Protein AF-A0A7C0V266-F1 (afdb_monomer_lite)

Radius of gyration: 24.05 Å; chains: 1; bounding box: 68×46×76 Å

Foldseek 3Di:
DDDDPDPDDDDPVRVVVVVVDDVCVVLAPPQFAWDPLQPDPVLSVLLSLCRVQDDQVCCQEQNLTTQGGNPDGRPLNVQLPDDFDDDDPPDDPVVNVVCVNCSSFQRGQLSPQQDDPPAHGLSVLSSVCVSVVAAQVAEEEAQDCQQQSNCQSCLSRNHHYDYHHPDVVSVLNNLLSNLSNVDDPVLVVVCVVVVVVNLVVLVVLVVVVVVVVPDDDDDNDDPDDPDDDDPDDDDVSVVPVSSVSNSNSNSVSVVVVVVVVVVPDD

Structure (mmCIF, N/CA/C/O backbone):
data_AF-A0A7C0V266-F1
#
_entry.id   AF-A0A7C0V266-F1
#
loop_
_atom_site.group_PDB
_atom_site.id
_atom_site.type_symbol
_atom_site.label_atom_id
_atom_site.label_alt_id
_atom_site.label_comp_id
_atom_site.label_asym_id
_atom_site.label_entity_id
_atom_site.label_seq_id
_atom_site.pdbx_PDB_ins_code
_atom_site.Cartn_x
_atom_site.Cartn_y
_atom_site.Cartn_z
_atom_site.occupancy
_atom_site.B_iso_or_equiv
_atom_site.auth_seq_id
_atom_site.auth_comp_id
_atom_site.auth_asym_id
_atom_site.auth_atom_id
_atom_site.pdbx_PDB_model_num
ATOM 1 N N . MET A 1 1 ? -44.577 23.248 35.084 1.00 39.47 1 MET A N 1
ATOM 2 C CA . MET A 1 1 ? -43.544 23.017 36.110 1.00 39.47 1 MET A CA 1
ATOM 3 C C . MET A 1 1 ? -42.282 22.654 35.339 1.00 39.47 1 MET A C 1
ATOM 5 O O . MET A 1 1 ? -42.169 21.528 34.888 1.00 39.47 1 MET A O 1
ATOM 9 N N . PHE A 1 2 ? -41.464 23.654 34.999 1.00 38.91 2 PHE A N 1
ATOM 10 C CA . PHE A 1 2 ? -40.210 23.474 34.258 1.00 38.91 2 PHE A CA 1
ATOM 11 C C . PHE A 1 2 ? -39.084 23.419 35.292 1.00 38.91 2 PHE A C 1
ATOM 13 O O . PHE A 1 2 ? -38.897 24.387 36.027 1.00 38.91 2 PHE A O 1
ATOM 20 N N . GLU A 1 3 ? -38.391 22.285 35.390 1.00 41.81 3 GLU A N 1
ATOM 21 C CA . GLU A 1 3 ? -37.175 22.164 36.195 1.00 41.81 3 GLU A CA 1
ATOM 22 C C . GLU A 1 3 ? -36.055 22.984 35.551 1.00 41.81 3 GLU A C 1
ATOM 24 O O . GLU A 1 3 ? -35.743 22.838 34.369 1.00 41.81 3 GLU A O 1
ATOM 29 N N . ALA A 1 4 ? -35.467 23.879 36.340 1.00 44.97 4 ALA A N 1
ATOM 30 C CA . ALA A 1 4 ? -34.290 24.632 35.957 1.00 44.97 4 ALA A CA 1
ATOM 31 C C . ALA A 1 4 ? -33.088 23.679 35.884 1.00 44.97 4 ALA A C 1
ATOM 33 O O . ALA A 1 4 ? -32.674 23.117 36.897 1.00 44.97 4 ALA A O 1
ATOM 34 N N . HIS A 1 5 ? -32.506 23.516 34.695 1.00 49.06 5 HIS A N 1
ATOM 35 C CA . HIS A 1 5 ? -31.186 22.909 34.552 1.00 49.06 5 HIS A CA 1
ATOM 36 C C . HIS A 1 5 ? -30.158 23.755 35.315 1.00 49.06 5 HIS A C 1
ATOM 38 O O . HIS A 1 5 ? -29.826 24.870 34.910 1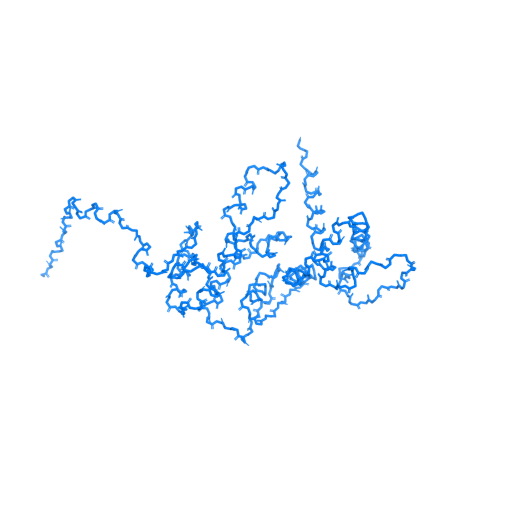.00 49.06 5 HIS A O 1
ATOM 44 N N . GLN A 1 6 ? -29.661 23.222 36.433 1.00 50.03 6 GLN A N 1
ATOM 45 C CA . GLN A 1 6 ? -28.482 23.736 37.121 1.00 50.03 6 GLN A CA 1
ATOM 46 C C . GLN A 1 6 ? -27.282 23.673 36.168 1.00 50.03 6 GLN A C 1
ATOM 48 O O . GLN A 1 6 ? -26.787 22.598 35.834 1.00 50.03 6 GLN A O 1
ATOM 53 N N . MET A 1 7 ? -26.806 24.841 35.738 1.00 51.38 7 MET A N 1
ATOM 54 C CA . MET A 1 7 ? -25.485 24.990 35.132 1.00 51.38 7 MET A CA 1
ATOM 55 C C . MET A 1 7 ? -24.443 24.783 36.233 1.00 51.38 7 MET A C 1
ATOM 57 O O . MET A 1 7 ? -24.231 25.657 37.072 1.00 51.38 7 MET A O 1
ATOM 61 N N . HIS A 1 8 ? -23.834 23.600 36.261 1.00 63.47 8 HIS A N 1
ATOM 62 C CA . HIS A 1 8 ? -22.731 23.282 37.161 1.00 63.47 8 HIS A CA 1
ATOM 63 C C . HIS A 1 8 ? -21.507 24.125 36.753 1.00 63.47 8 HIS A C 1
ATOM 65 O O . HIS A 1 8 ? -20.936 23.914 35.683 1.00 63.47 8 HIS A O 1
ATOM 71 N N . CYS A 1 9 ? -21.116 25.104 37.573 1.00 59.97 9 CYS A N 1
ATOM 72 C CA . CYS A 1 9 ? -19.838 25.800 37.408 1.00 59.97 9 CYS A CA 1
ATOM 73 C C . CYS A 1 9 ? -18.709 24.831 37.780 1.00 59.97 9 CYS A C 1
ATOM 75 O O . CYS A 1 9 ? -18.615 24.427 38.936 1.00 59.97 9 CYS A O 1
ATOM 77 N N . LEU A 1 10 ? -17.887 24.449 36.802 1.00 62.91 10 LEU A N 1
ATOM 78 C CA . LEU A 1 10 ? -16.716 23.591 37.010 1.00 62.91 10 LEU A CA 1
ATOM 79 C C . LEU A 1 10 ? -15.651 24.340 37.825 1.00 62.91 10 LEU A C 1
ATOM 81 O O . LEU A 1 10 ? -15.325 25.490 37.515 1.00 62.91 10 LEU A O 1
ATOM 85 N N . GLU A 1 11 ? -15.091 23.691 38.846 1.00 74.62 11 GLU A N 1
ATOM 86 C CA . GLU A 1 11 ? -14.000 24.261 39.647 1.00 74.62 11 GLU A CA 1
ATOM 87 C C . GLU A 1 11 ? -12.687 24.321 38.838 1.00 74.62 11 GLU A C 1
ATOM 89 O O . GLU A 1 11 ? -12.465 23.554 37.898 1.00 74.62 11 GLU A O 1
ATOM 94 N N . SER A 1 12 ? -11.759 25.218 39.195 1.00 66.44 12 SER A N 1
ATOM 95 C CA . SER A 1 12 ? -10.499 25.422 38.451 1.00 66.44 12 SER A CA 1
ATOM 96 C C . SER A 1 12 ? -9.633 24.155 38.337 1.00 66.44 12 SER A C 1
ATOM 98 O O . SER A 1 12 ? -8.972 23.947 37.316 1.00 66.44 12 SER A O 1
ATOM 100 N N . GLY A 1 13 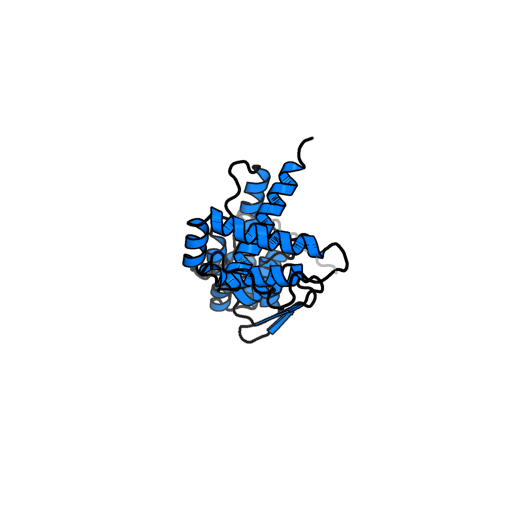? -9.679 23.275 39.343 1.00 72.50 13 GLY A N 1
ATOM 101 C CA . GLY A 1 13 ? -9.028 21.961 39.314 1.00 72.50 13 GLY A CA 1
ATOM 102 C C . GLY A 1 13 ? -9.691 20.965 38.353 1.00 72.50 13 GLY A C 1
ATOM 103 O O . GLY A 1 13 ? -8.999 20.166 37.717 1.00 72.50 13 GLY A O 1
ATOM 104 N N . GLU A 1 14 ? -11.012 21.043 38.179 1.00 76.56 14 GLU A N 1
ATOM 105 C CA . GLU A 1 14 ? -11.750 20.213 37.221 1.00 76.56 14 GLU A CA 1
ATOM 106 C C . GLU A 1 14 ? -11.464 20.637 35.781 1.00 76.56 14 GLU A C 1
ATOM 108 O O . GLU A 1 14 ? -11.272 19.780 34.917 1.00 76.56 14 GLU A O 1
ATOM 113 N N . ILE A 1 15 ? -11.346 21.944 35.527 1.00 80.94 15 ILE A N 1
ATOM 114 C CA . ILE A 1 15 ? -10.977 22.478 34.209 1.00 80.94 15 ILE A CA 1
ATOM 115 C C . ILE A 1 15 ? -9.573 22.007 33.813 1.00 80.94 15 ILE A C 1
ATOM 117 O O . ILE A 1 15 ? -9.387 21.500 32.709 1.00 80.94 15 ILE A O 1
ATOM 121 N N . ALA A 1 16 ? -8.588 22.102 34.711 1.00 77.38 16 ALA A N 1
ATOM 122 C CA . ALA A 1 16 ? -7.227 21.639 34.433 1.00 77.38 16 ALA A CA 1
ATOM 123 C C . ALA A 1 16 ? -7.162 20.120 34.161 1.00 77.38 16 ALA A C 1
ATOM 125 O O . ALA A 1 16 ? -6.460 19.684 33.250 1.00 77.38 16 ALA A O 1
ATOM 126 N N . SER A 1 17 ? -7.932 19.319 34.907 1.00 78.31 17 SER A N 1
ATOM 127 C CA . SER A 1 17 ? -8.073 17.866 34.703 1.00 78.31 17 SER A CA 1
ATOM 128 C C . SER A 1 17 ? -8.797 17.504 33.401 1.00 78.31 17 SER A C 1
ATOM 130 O O . SER A 1 17 ? -8.529 16.466 32.796 1.00 78.31 17 SER A O 1
ATOM 132 N N . LEU A 1 18 ? -9.735 18.340 32.953 1.00 79.06 18 LEU A N 1
ATOM 133 C CA . LEU A 1 18 ? -10.430 18.149 31.684 1.00 79.06 18 LEU A CA 1
ATOM 134 C C . LEU A 1 18 ? -9.524 18.496 30.498 1.00 79.06 18 LEU A C 1
ATOM 136 O O . LEU A 1 18 ? -9.491 17.745 29.529 1.00 79.06 18 LEU A O 1
ATOM 140 N N . LEU A 1 19 ? -8.773 19.597 30.593 1.00 77.12 19 LEU A N 1
ATOM 141 C CA . LEU A 1 19 ? -7.859 20.068 29.548 1.00 77.12 19 LEU A CA 1
ATOM 142 C C . LEU A 1 19 ? -6.591 19.212 29.413 1.00 77.12 19 LEU A C 1
ATOM 144 O O . LEU A 1 19 ? -5.941 19.261 28.372 1.00 77.12 19 LEU A O 1
ATOM 148 N N . SER A 1 20 ? -6.234 18.426 30.434 1.00 73.56 20 SER A N 1
ATOM 149 C CA . SER A 1 20 ? -5.120 17.470 30.363 1.00 73.56 20 SER A CA 1
ATOM 150 C C . SER A 1 20 ? -5.485 16.156 29.669 1.00 73.56 20 SER A C 1
ATOM 152 O O . SER A 1 20 ? -4.591 15.415 29.264 1.00 73.56 20 SER A O 1
ATOM 154 N N . LYS A 1 21 ? -6.783 15.866 29.509 1.00 73.19 21 LYS A N 1
ATOM 155 C CA . LYS A 1 21 ? -7.281 14.677 28.813 1.00 73.19 21 LYS A CA 1
ATOM 156 C C . LYS A 1 21 ? -7.445 14.975 27.335 1.00 73.19 21 LYS A C 1
ATOM 158 O O . LYS A 1 21 ? -7.969 16.015 26.944 1.00 73.19 21 LYS A O 1
ATOM 163 N N . THR A 1 22 ? -7.074 14.016 26.502 1.00 77.44 22 THR A N 1
ATOM 164 C CA . THR A 1 22 ? -7.347 14.091 25.066 1.00 77.44 22 THR A CA 1
ATOM 165 C C . THR A 1 22 ? -8.624 13.323 24.733 1.00 77.44 22 THR A C 1
ATOM 167 O O . THR A 1 22 ? -8.984 12.361 25.415 1.00 77.44 22 THR A O 1
ATOM 170 N N . LEU A 1 23 ? -9.322 13.722 23.663 1.00 80.31 23 LEU A N 1
ATOM 171 C CA . LEU A 1 23 ? -10.458 12.944 23.146 1.00 80.31 23 LEU A CA 1
ATOM 172 C C . LEU A 1 23 ? -10.039 11.507 22.794 1.00 80.31 23 LEU A C 1
ATOM 174 O O . LEU A 1 23 ? -10.840 10.588 22.943 1.00 80.31 23 LEU A O 1
ATOM 178 N N . TYR A 1 24 ? -8.775 11.298 22.416 1.00 77.94 24 TYR A N 1
ATOM 179 C CA . TYR A 1 24 ? -8.226 9.987 22.077 1.00 77.94 24 TYR A CA 1
ATOM 180 C C . TYR A 1 24 ? -8.323 8.982 23.226 1.00 77.94 24 TYR A C 1
ATOM 182 O O . TYR A 1 24 ? -8.735 7.852 22.996 1.00 77.94 24 TYR A O 1
ATOM 190 N N . GLU A 1 25 ? -8.043 9.400 24.464 1.00 78.62 25 GLU A N 1
ATOM 191 C CA . GLU A 1 25 ? -8.136 8.526 25.645 1.00 78.62 25 GLU A CA 1
ATOM 192 C C . GLU A 1 25 ? -9.568 8.074 25.958 1.00 78.62 25 GLU A C 1
ATOM 194 O O . GLU A 1 25 ? -9.766 7.107 26.693 1.00 78.62 25 GLU A O 1
ATOM 199 N N . ARG A 1 26 ? -10.572 8.790 25.436 1.00 83.94 26 ARG A N 1
ATOM 200 C CA . ARG A 1 26 ? -11.985 8.408 25.555 1.00 83.94 26 ARG A CA 1
ATOM 201 C C . ARG A 1 26 ? -12.464 7.562 24.382 1.00 83.94 26 ARG A C 1
ATOM 203 O O . ARG A 1 26 ? -13.356 6.744 24.569 1.00 83.94 26 ARG A O 1
ATOM 210 N N . LEU A 1 27 ? -11.915 7.795 23.192 1.00 86.50 27 LEU A N 1
ATOM 211 C CA . LEU A 1 27 ? -12.311 7.104 21.965 1.00 86.50 27 LEU A CA 1
ATOM 212 C C . LEU A 1 27 ? -11.670 5.722 21.843 1.00 86.50 27 LEU A C 1
ATOM 214 O O . LEU A 1 27 ? -12.301 4.806 21.323 1.00 86.50 27 LEU A O 1
ATOM 218 N N . PHE A 1 28 ? -10.437 5.569 22.328 1.00 91.44 28 PHE A N 1
ATOM 219 C CA . PHE A 1 28 ? -9.645 4.364 22.129 1.00 91.44 28 PHE A CA 1
ATOM 220 C C . PHE A 1 28 ? -9.188 3.760 23.462 1.00 91.44 28 PHE A C 1
ATOM 222 O O . PHE A 1 28 ? -8.792 4.486 24.378 1.00 91.44 28 PHE A O 1
ATOM 229 N N . PRO A 1 29 ? -9.193 2.422 23.588 1.00 89.56 29 PRO A N 1
ATOM 230 C CA . PRO A 1 29 ? -8.559 1.737 24.707 1.00 89.56 29 PRO A CA 1
ATOM 231 C C . PRO A 1 29 ? -7.074 2.103 24.836 1.00 89.56 29 PRO A C 1
ATOM 233 O O . PRO A 1 29 ? -6.374 2.197 23.834 1.00 89.56 29 PRO A O 1
ATOM 236 N N . ARG A 1 30 ? -6.552 2.186 26.071 1.00 89.94 30 ARG A N 1
ATOM 237 C CA . ARG A 1 30 ? -5.132 2.515 26.345 1.00 89.94 30 ARG A CA 1
ATOM 238 C C . ARG A 1 30 ? -4.113 1.587 25.677 1.00 89.94 30 ARG A C 1
ATOM 240 O O . ARG A 1 30 ? -2.963 1.977 25.517 1.00 89.94 30 ARG A O 1
ATOM 247 N N . ARG A 1 31 ? -4.522 0.367 25.322 1.00 94.31 31 ARG A N 1
ATOM 248 C CA . ARG A 1 31 ? -3.676 -0.596 24.608 1.00 94.31 31 ARG A CA 1
ATOM 249 C C . ARG A 1 31 ? -3.432 -0.234 23.142 1.00 94.31 31 ARG A C 1
ATOM 251 O O . ARG A 1 31 ? -2.499 -0.764 22.550 1.00 94.31 31 ARG A O 1
ATOM 258 N N . LEU A 1 32 ? -4.261 0.630 22.555 1.00 95.62 32 LEU A N 1
ATOM 259 C CA . LEU A 1 32 ? -4.184 1.018 21.151 1.00 95.62 32 LEU A CA 1
ATOM 260 C C . LEU A 1 32 ? -3.498 2.378 21.006 1.00 95.62 32 LEU A C 1
ATOM 262 O O . LEU A 1 32 ? -3.964 3.384 21.537 1.00 95.62 32 LEU A O 1
ATOM 266 N N . GLU A 1 33 ? -2.409 2.412 20.242 1.00 94.38 33 GLU A N 1
ATOM 267 C CA . GLU A 1 33 ? -1.696 3.646 19.900 1.00 94.38 33 GLU A CA 1
ATOM 268 C C . GLU A 1 33 ? -1.955 3.979 18.432 1.00 94.38 33 GLU A C 1
ATOM 270 O O . GLU A 1 33 ? -1.688 3.150 17.561 1.00 94.38 33 GLU A O 1
ATOM 275 N N . LEU A 1 34 ? -2.477 5.172 18.141 1.00 93.69 34 LEU A N 1
ATOM 276 C CA . LEU A 1 34 ? -2.754 5.616 16.772 1.00 93.69 34 LEU A CA 1
ATOM 277 C C . LEU A 1 34 ? -1.462 5.842 15.976 1.00 93.69 34 LEU A C 1
ATOM 279 O O . LEU A 1 34 ? -0.412 6.165 16.531 1.00 93.69 34 LEU A O 1
ATOM 283 N N . VAL A 1 35 ? -1.543 5.717 14.651 1.00 91.50 35 VAL A N 1
ATOM 284 C CA . VAL A 1 35 ? -0.455 6.172 13.780 1.00 91.50 35 VAL A CA 1
ATOM 285 C C . VAL A 1 35 ? -0.260 7.691 13.891 1.00 91.50 35 VAL A C 1
ATOM 287 O O . VAL A 1 35 ? -1.231 8.427 14.093 1.00 91.50 35 VAL A O 1
ATOM 290 N N . PRO A 1 36 ? 0.976 8.199 13.729 1.00 84.44 36 PRO A N 1
ATOM 291 C CA . PRO A 1 36 ? 1.218 9.636 13.710 1.00 84.44 36 PRO A CA 1
ATOM 292 C C . PRO A 1 36 ? 0.432 10.342 12.594 1.00 84.44 36 PRO A C 1
ATOM 294 O O . PRO A 1 36 ? 0.235 9.781 11.519 1.00 84.44 36 PRO A O 1
ATOM 297 N N . GLN A 1 37 ? 0.089 11.616 12.817 1.00 77.56 37 GLN A N 1
ATOM 298 C CA . GLN A 1 37 ? -0.481 12.524 11.800 1.00 77.56 37 GLN A CA 1
ATOM 299 C C . GLN A 1 37 ? -1.858 12.108 11.249 1.00 77.56 37 GLN A C 1
ATOM 301 O O . GLN A 1 37 ? -2.203 12.394 10.098 1.00 77.56 37 GLN A O 1
ATOM 306 N N . LEU A 1 38 ? -2.656 11.454 12.088 1.00 83.25 38 LEU A N 1
ATOM 307 C CA . LEU A 1 38 ? -4.050 11.135 11.814 1.00 83.25 38 LEU A CA 1
ATOM 308 C C . LEU A 1 38 ? -4.913 12.373 12.109 1.00 83.25 38 LEU A C 1
ATOM 310 O O . LEU A 1 38 ? -5.347 12.604 13.235 1.00 83.25 38 LEU A O 1
ATOM 314 N N . ASN A 1 39 ? -5.052 13.225 11.092 1.00 82.38 39 ASN A N 1
ATOM 315 C CA . ASN A 1 39 ? -5.545 14.601 11.233 1.00 82.38 39 ASN A CA 1
ATOM 316 C C . ASN A 1 39 ? -6.975 14.791 10.709 1.00 82.38 39 ASN A C 1
ATOM 318 O O . ASN A 1 39 ? -7.575 15.837 10.948 1.00 82.38 39 ASN A O 1
ATOM 322 N N . GLU A 1 40 ? -7.510 13.819 9.968 1.00 89.69 40 GLU A N 1
ATOM 323 C CA . GLU A 1 40 ? -8.833 13.927 9.360 1.00 89.69 40 GLU A CA 1
ATOM 324 C C . GLU A 1 40 ? -9.897 13.244 10.227 1.00 89.69 40 GLU A C 1
ATOM 326 O O . GLU A 1 40 ? -9.687 12.152 10.757 1.00 89.69 40 GLU A O 1
ATOM 331 N N . VAL A 1 41 ? -11.083 13.849 10.324 1.00 91.81 41 VAL A N 1
ATOM 332 C CA . VAL A 1 41 ? -12.187 13.311 11.144 1.00 91.81 41 VAL A CA 1
ATOM 333 C C . VAL A 1 41 ? -12.615 11.918 10.671 1.00 91.81 41 VAL A C 1
ATOM 335 O O . VAL A 1 41 ? -12.839 11.037 11.496 1.00 91.81 41 VAL A O 1
ATOM 338 N N . TYR A 1 42 ? -12.660 11.687 9.356 1.00 93.0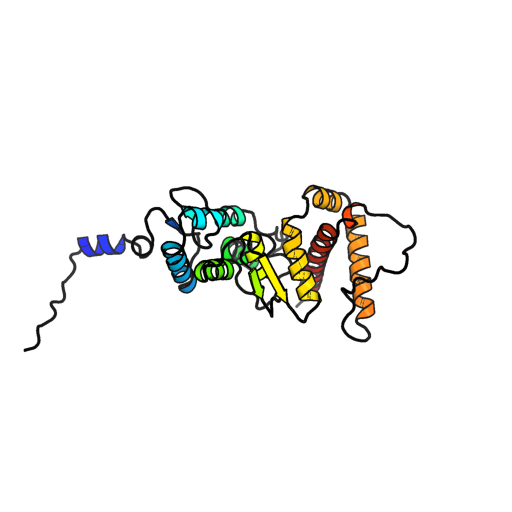6 42 TYR A N 1
ATOM 339 C CA . TYR A 1 42 ? -13.022 10.375 8.809 1.00 93.06 42 TYR A CA 1
ATOM 340 C C . TYR A 1 42 ? -11.975 9.296 9.132 1.00 93.06 42 TYR A C 1
ATOM 342 O O . TYR A 1 42 ? -12.322 8.126 9.259 1.00 93.06 42 TYR A O 1
ATOM 350 N N . GLU A 1 43 ? -10.694 9.662 9.275 1.00 93.88 43 GLU A N 1
ATOM 351 C CA . GLU A 1 43 ? -9.648 8.711 9.669 1.00 93.88 43 GLU A CA 1
ATOM 352 C C . GLU A 1 43 ? -9.862 8.278 11.121 1.00 93.88 43 GLU A C 1
ATOM 354 O O . GLU A 1 43 ? -9.712 7.100 11.432 1.00 93.88 43 GLU A O 1
ATOM 359 N N . LEU A 1 44 ? -10.260 9.210 11.998 1.00 93.69 44 LEU A N 1
ATOM 360 C CA . LEU A 1 44 ? -10.583 8.903 13.394 1.00 93.69 44 LEU A CA 1
ATOM 361 C C . LEU A 1 44 ? -11.820 8.018 13.509 1.00 93.69 44 LEU A C 1
ATOM 363 O O . LEU A 1 44 ? -11.848 7.111 14.336 1.00 93.69 44 LEU A O 1
ATOM 367 N N . GLU A 1 45 ? -12.824 8.269 12.677 1.00 94.94 45 GLU A N 1
ATOM 368 C CA . GLU A 1 45 ? -14.038 7.463 12.623 1.00 94.94 45 GLU A CA 1
ATOM 369 C C . GLU A 1 45 ? -13.745 6.031 12.146 1.00 94.94 45 GLU A C 1
ATOM 371 O O . GLU A 1 45 ? -14.163 5.066 12.785 1.00 94.94 45 GLU A O 1
ATOM 376 N N . LEU A 1 46 ? -12.949 5.867 11.085 1.00 96.69 46 LEU A N 1
ATOM 377 C CA . LEU A 1 46 ? -12.524 4.543 10.625 1.00 96.69 46 LEU A CA 1
ATOM 378 C C . LEU A 1 46 ? -11.633 3.834 11.653 1.00 96.69 46 LEU A C 1
ATOM 380 O O . LEU A 1 46 ? -11.813 2.640 11.884 1.00 96.69 46 LEU A O 1
ATOM 384 N N . ALA A 1 47 ? -10.722 4.552 12.317 1.00 96.50 47 ALA A N 1
ATOM 385 C CA . ALA A 1 47 ? -9.940 4.005 13.424 1.00 96.50 47 ALA A CA 1
ATOM 386 C C . ALA A 1 47 ? -10.847 3.531 14.566 1.00 96.50 47 ALA A C 1
ATOM 388 O O . ALA A 1 47 ? -10.617 2.470 15.151 1.00 96.50 47 ALA A O 1
ATOM 389 N N . TYR A 1 48 ? -11.895 4.300 14.882 1.00 96.12 48 TYR A N 1
ATOM 390 C CA . TYR A 1 48 ? -12.880 3.919 15.886 1.00 96.12 48 TYR A CA 1
ATOM 391 C C . TYR A 1 48 ? -13.573 2.621 15.480 1.00 96.12 48 TYR A C 1
ATOM 393 O O . TYR A 1 48 ? -13.553 1.672 16.260 1.00 96.12 48 TYR A O 1
ATOM 401 N N . TYR A 1 49 ? -14.075 2.513 14.249 1.00 97.31 49 TYR A N 1
ATOM 402 C CA . TYR A 1 49 ? -14.683 1.270 13.773 1.00 97.31 49 TYR A CA 1
ATOM 403 C C . TYR A 1 49 ? -13.715 0.084 13.802 1.00 97.31 49 TYR A C 1
ATOM 405 O O . TYR A 1 49 ? -14.089 -0.976 14.298 1.00 97.31 49 TYR A O 1
ATOM 413 N N . GLU A 1 50 ? -12.460 0.251 13.373 1.00 97.31 50 GLU A N 1
ATOM 414 C CA . GLU A 1 50 ? -11.442 -0.802 13.498 1.00 97.31 50 GLU A CA 1
ATOM 415 C C . GLU A 1 50 ? -11.268 -1.256 14.955 1.00 97.31 50 GLU A C 1
ATOM 417 O O . GLU A 1 50 ? -11.236 -2.457 15.211 1.00 97.31 50 GLU A O 1
ATOM 422 N N . SER A 1 51 ? -11.232 -0.324 15.916 1.00 96.44 51 SER A N 1
ATOM 423 C CA . SER A 1 51 ? -11.080 -0.649 17.345 1.00 96.44 51 SER A CA 1
ATOM 424 C C . SER A 1 51 ? -12.251 -1.432 17.947 1.00 96.44 51 SER A C 1
ATOM 426 O O . SER A 1 51 ? -12.083 -2.068 18.987 1.00 96.44 51 SER A O 1
ATOM 428 N N . GLN A 1 52 ? -13.435 -1.345 17.332 1.00 95.88 52 GLN A N 1
ATOM 429 C CA . GLN A 1 52 ? -14.639 -2.049 17.778 1.00 95.88 52 GLN A CA 1
ATOM 430 C C . GLN A 1 52 ? -14.840 -3.381 17.043 1.00 95.88 52 GLN A C 1
ATOM 432 O O . GLN A 1 52 ? -15.391 -4.316 17.617 1.00 95.88 52 GLN A O 1
ATOM 437 N N . LEU A 1 53 ? -14.436 -3.457 15.771 1.00 96.69 53 LEU A N 1
ATOM 438 C CA . LEU A 1 53 ? -14.735 -4.582 14.880 1.00 96.69 53 LEU A CA 1
ATOM 439 C C . LEU A 1 53 ? -13.617 -5.625 14.801 1.00 96.69 53 LEU A C 1
ATOM 441 O O . LEU A 1 53 ? -13.894 -6.784 14.495 1.00 96.69 53 LEU A O 1
ATOM 445 N N . LEU A 1 54 ? -12.364 -5.221 15.009 1.00 97.62 54 LEU A N 1
ATOM 446 C CA . LEU A 1 54 ? -11.202 -6.088 14.851 1.00 97.62 54 LEU A CA 1
ATOM 447 C C . LEU A 1 54 ? -10.677 -6.543 16.210 1.00 97.62 54 LEU A C 1
ATOM 449 O O . LEU A 1 54 ? -10.621 -5.774 17.170 1.00 97.62 54 LEU A O 1
ATOM 453 N N . SER A 1 55 ? -10.229 -7.793 16.270 1.00 97.38 55 SER A N 1
ATOM 454 C CA . SER A 1 55 ? -9.400 -8.270 17.374 1.00 97.38 55 SER A CA 1
ATOM 455 C C . SER A 1 55 ? -8.011 -7.629 17.340 1.00 97.38 55 SER A C 1
ATOM 457 O O . SER A 1 55 ? -7.537 -7.164 16.302 1.00 97.38 55 SER A O 1
ATOM 459 N N . ASP A 1 56 ? -7.318 -7.663 18.474 1.00 97.81 56 ASP A N 1
ATOM 460 C CA . ASP A 1 56 ? -5.959 -7.134 18.601 1.00 97.81 56 ASP A CA 1
ATOM 461 C C . ASP A 1 56 ? -4.987 -7.776 17.585 1.00 97.81 56 ASP A C 1
ATOM 463 O O . ASP A 1 56 ? -4.193 -7.075 16.957 1.00 97.81 56 ASP A O 1
ATOM 467 N N . GLU A 1 57 ? -5.122 -9.081 17.318 1.00 97.75 57 GLU A N 1
ATOM 468 C CA . GLU A 1 57 ? -4.355 -9.801 16.286 1.00 97.75 57 GLU A CA 1
ATOM 469 C C . GLU A 1 57 ? -4.669 -9.321 14.862 1.00 97.75 57 GLU A C 1
ATOM 471 O O . GLU A 1 57 ? -3.783 -9.183 14.012 1.00 97.75 57 GLU A O 1
ATOM 476 N N . GLU A 1 58 ? -5.936 -9.023 14.580 1.00 97.56 58 GLU A N 1
ATOM 477 C CA . GLU A 1 58 ? -6.337 -8.476 13.286 1.00 97.56 58 GLU A CA 1
ATOM 478 C C . GLU A 1 58 ? -5.828 -7.049 13.092 1.00 97.56 58 GLU A C 1
ATOM 480 O O . GLU A 1 58 ? -5.380 -6.715 11.993 1.00 97.56 58 GLU A O 1
ATOM 485 N N . ILE A 1 59 ? -5.813 -6.230 14.148 1.00 98.12 59 ILE A N 1
ATOM 486 C CA . ILE A 1 59 ? -5.221 -4.888 14.115 1.00 98.12 59 ILE A CA 1
ATOM 487 C C . ILE A 1 59 ? -3.706 -4.985 13.900 1.00 98.12 59 ILE A C 1
ATOM 489 O O . ILE A 1 59 ? -3.170 -4.306 13.021 1.00 98.12 59 ILE A O 1
ATOM 493 N N . LEU A 1 60 ? -3.010 -5.864 14.629 1.00 97.88 60 LEU A N 1
ATOM 494 C CA . LEU A 1 60 ? -1.572 -6.090 14.458 1.00 97.88 60 LEU A CA 1
ATOM 495 C C . LEU A 1 60 ? -1.223 -6.489 13.023 1.00 97.88 60 LEU A C 1
ATOM 497 O O . LEU A 1 60 ? -0.262 -5.968 12.445 1.00 97.88 60 LEU A O 1
ATOM 501 N N . ARG A 1 61 ? -2.014 -7.381 12.421 1.00 97.00 61 ARG A N 1
ATOM 502 C CA . ARG A 1 61 ? -1.767 -7.884 11.067 1.00 97.00 61 ARG A CA 1
ATOM 503 C C . ARG A 1 61 ? -2.191 -6.907 9.971 1.00 97.00 61 ARG A C 1
ATOM 505 O O . ARG A 1 61 ? -1.467 -6.756 8.982 1.00 97.00 61 ARG A O 1
ATOM 512 N N . ASN A 1 62 ? -3.370 -6.305 10.108 1.00 96.56 62 ASN A N 1
ATOM 513 C CA . ASN A 1 62 ? -4.091 -5.650 9.019 1.00 96.56 62 ASN A CA 1
ATOM 514 C C . ASN A 1 62 ? -4.821 -4.349 9.398 1.00 96.56 62 ASN A C 1
ATOM 516 O O . ASN A 1 62 ? -5.452 -3.779 8.507 1.00 96.56 62 ASN A O 1
ATOM 520 N N . GLY A 1 63 ? -4.705 -3.844 10.627 1.00 97.00 63 GLY A N 1
ATOM 521 C CA . GLY A 1 63 ? -5.244 -2.533 11.007 1.00 97.00 63 GLY A CA 1
ATOM 522 C C . GLY A 1 63 ? -4.598 -1.395 10.215 1.00 97.00 63 GLY A C 1
ATOM 523 O O . GLY A 1 63 ? -3.414 -1.462 9.871 1.00 97.00 63 GLY A O 1
ATOM 524 N N . ALA A 1 64 ? -5.375 -0.365 9.886 1.00 96.31 64 ALA A N 1
ATOM 525 C CA . ALA A 1 64 ? -4.915 0.767 9.087 1.00 96.31 64 ALA A CA 1
ATOM 526 C C . ALA A 1 64 ? -4.437 1.945 9.943 1.00 96.31 64 ALA A C 1
ATOM 528 O O . ALA A 1 64 ? -3.551 2.692 9.520 1.00 96.31 64 ALA A O 1
ATOM 529 N N . TYR A 1 65 ? -5.010 2.129 11.135 1.00 96.44 65 TYR A N 1
ATOM 530 C CA . TYR A 1 65 ? -4.880 3.389 11.878 1.00 96.44 65 TYR A CA 1
ATOM 531 C C . TYR A 1 65 ? -4.117 3.307 13.198 1.00 96.44 65 TYR A C 1
ATOM 533 O O . TYR A 1 65 ? -3.903 4.334 13.840 1.00 96.44 65 TYR A O 1
ATOM 541 N N . PHE A 1 66 ? -3.640 2.125 13.580 1.00 96.12 66 PHE A N 1
ATOM 542 C CA . PHE A 1 66 ? -2.895 1.927 14.822 1.00 96.12 66 PHE A CA 1
ATOM 543 C C . PHE A 1 66 ? -1.416 1.656 14.549 1.00 96.12 66 PHE A C 1
ATOM 545 O O . PHE A 1 66 ? -1.066 0.805 13.731 1.00 96.12 66 PHE A O 1
ATOM 552 N N . ALA A 1 67 ? -0.537 2.386 15.234 1.00 95.19 67 ALA A N 1
ATOM 553 C CA . ALA A 1 67 ? 0.893 2.121 15.283 1.00 95.19 67 ALA A CA 1
ATOM 554 C C . ALA A 1 67 ? 1.211 0.920 16.172 1.00 95.19 67 ALA A C 1
ATOM 556 O O . ALA A 1 67 ? 2.109 0.142 15.836 1.00 95.19 67 ALA A O 1
ATOM 557 N N . ARG A 1 68 ? 0.483 0.764 17.290 1.00 96.06 68 ARG A N 1
ATOM 558 C CA . ARG A 1 68 ? 0.700 -0.324 18.249 1.00 96.06 68 ARG A CA 1
ATOM 559 C C . ARG A 1 68 ? -0.574 -0.910 18.833 1.00 96.06 68 ARG A C 1
ATOM 561 O O . ARG A 1 68 ? -1.574 -0.211 18.983 1.00 96.06 68 ARG A O 1
ATOM 568 N N . VAL A 1 69 ? -0.453 -2.170 19.247 1.00 97.94 69 VAL A N 1
ATOM 569 C CA . VAL A 1 69 ? -1.384 -2.872 20.138 1.00 97.94 69 VAL A CA 1
ATOM 570 C C . VAL A 1 69 ? -0.574 -3.479 21.284 1.00 97.94 69 VAL A C 1
ATOM 572 O O . VAL A 1 69 ? 0.374 -4.222 21.036 1.00 97.94 69 VAL A O 1
ATOM 575 N N . ASP A 1 70 ? -0.871 -3.096 22.527 1.00 95.88 70 ASP A N 1
ATOM 576 C CA . ASP A 1 70 ? -0.137 -3.517 23.734 1.00 95.88 70 ASP A CA 1
ATOM 577 C C . ASP A 1 70 ? 1.391 -3.391 23.586 1.00 95.88 70 ASP A C 1
ATOM 579 O O . ASP A 1 70 ? 2.167 -4.296 23.889 1.00 95.88 70 ASP A O 1
ATOM 583 N N . GLY A 1 71 ? 1.842 -2.259 23.037 1.00 94.50 71 GLY A N 1
ATOM 584 C CA . GLY A 1 71 ? 3.262 -1.973 22.817 1.00 94.50 71 GLY A CA 1
ATOM 585 C C . GLY A 1 71 ? 3.892 -2.651 21.591 1.00 94.50 71 GLY A C 1
ATOM 586 O O . GLY A 1 71 ? 4.997 -2.265 21.199 1.00 94.50 71 GLY A O 1
ATOM 587 N N . HIS A 1 72 ? 3.208 -3.580 20.922 1.00 96.81 72 HIS A N 1
ATOM 588 C CA . HIS A 1 72 ? 3.703 -4.254 19.717 1.00 96.81 72 HIS A CA 1
ATOM 589 C C . HIS A 1 72 ? 3.389 -3.438 18.466 1.00 96.81 72 HIS A C 1
ATOM 591 O O . HIS A 1 72 ? 2.265 -2.979 18.295 1.00 96.81 72 HIS A O 1
ATOM 597 N N . LEU A 1 73 ? 4.378 -3.254 17.585 1.00 96.62 73 LEU A N 1
ATOM 598 C CA . LEU A 1 73 ? 4.205 -2.515 16.332 1.00 96.62 73 LEU A CA 1
ATOM 599 C C . LEU A 1 73 ? 3.296 -3.277 15.362 1.00 96.62 73 LEU A C 1
ATOM 601 O O . LEU A 1 73 ? 3.512 -4.463 15.114 1.00 96.62 73 LEU A O 1
ATOM 605 N N . THR A 1 74 ? 2.335 -2.581 14.758 1.00 97.25 74 THR A N 1
ATOM 606 C CA . THR A 1 74 ? 1.499 -3.162 13.702 1.00 97.25 74 THR A CA 1
ATOM 607 C C . THR A 1 74 ? 2.290 -3.329 12.407 1.00 97.25 74 THR A C 1
ATOM 609 O O . THR A 1 74 ? 3.234 -2.588 12.101 1.00 97.25 74 THR A O 1
ATOM 612 N N . ARG A 1 75 ? 1.868 -4.285 11.579 1.00 95.44 75 ARG A N 1
ATOM 613 C CA . ARG A 1 75 ? 2.456 -4.507 10.255 1.00 95.44 75 ARG A CA 1
ATOM 614 C C . ARG A 1 75 ? 2.314 -3.285 9.347 1.00 95.44 75 ARG A C 1
ATOM 616 O O . ARG A 1 75 ? 3.238 -2.996 8.590 1.00 95.44 75 ARG A O 1
ATOM 623 N N . HIS A 1 76 ? 1.193 -2.561 9.425 1.00 94.56 76 HIS A N 1
ATOM 624 C CA . HIS A 1 76 ? 0.982 -1.326 8.659 1.00 94.56 76 HIS A CA 1
ATOM 625 C C . HIS A 1 76 ? 2.031 -0.271 9.007 1.00 94.56 76 HIS A C 1
ATOM 627 O O . HIS A 1 76 ? 2.684 0.279 8.121 1.00 94.56 76 HIS A O 1
ATOM 633 N N . PHE A 1 77 ? 2.265 -0.053 10.301 1.00 93.25 77 PHE A N 1
ATOM 634 C CA . PHE A 1 77 ? 3.272 0.893 10.757 1.00 93.25 77 PHE A CA 1
ATOM 635 C C . PHE A 1 77 ? 4.682 0.503 10.302 1.00 93.25 77 PHE A C 1
ATOM 637 O O . PHE A 1 77 ? 5.400 1.343 9.759 1.00 93.25 77 PHE A O 1
ATOM 644 N N . LEU A 1 78 ? 5.059 -0.773 10.447 1.00 91.88 78 LEU A N 1
ATOM 645 C CA . LEU A 1 78 ? 6.355 -1.289 9.986 1.00 91.88 78 LEU A CA 1
ATOM 646 C C . LEU A 1 78 ? 6.551 -1.108 8.475 1.00 91.88 78 LEU A C 1
ATOM 648 O O . LEU A 1 78 ? 7.628 -0.713 8.036 1.00 91.88 78 LEU A O 1
ATOM 652 N N . MET A 1 79 ? 5.504 -1.344 7.682 1.00 89.69 79 MET A N 1
ATOM 653 C CA . MET A 1 79 ? 5.531 -1.149 6.230 1.00 89.69 79 MET A CA 1
ATOM 654 C C . MET A 1 79 ? 5.746 0.319 5.849 1.00 89.69 79 MET A C 1
ATOM 656 O O . MET A 1 79 ? 6.414 0.615 4.858 1.00 89.69 79 MET A O 1
ATOM 660 N N . CYS A 1 80 ? 5.206 1.237 6.650 1.00 86.88 80 CYS A N 1
ATOM 661 C CA . CYS A 1 80 ? 5.340 2.667 6.428 1.00 86.88 80 CYS A CA 1
ATOM 662 C C . CYS A 1 80 ? 6.686 3.226 6.906 1.00 86.88 80 CYS A C 1
ATOM 664 O O . CYS A 1 80 ? 7.110 4.233 6.360 1.00 86.88 80 CYS A O 1
ATOM 666 N N . GLN A 1 81 ? 7.386 2.598 7.863 1.00 77.69 81 GLN A N 1
ATOM 667 C CA . GLN A 1 81 ? 8.637 3.117 8.455 1.00 77.69 81 GLN A CA 1
ATOM 668 C C . GLN A 1 81 ? 9.830 3.243 7.482 1.00 77.69 81 GLN A C 1
ATOM 670 O O . GLN A 1 81 ? 10.856 3.825 7.840 1.00 77.69 81 GLN A O 1
ATOM 675 N N . GLY A 1 82 ? 9.724 2.735 6.252 1.00 65.62 82 GLY A N 1
ATOM 676 C CA . GLY A 1 82 ? 10.733 2.949 5.214 1.00 65.62 82 GLY A CA 1
ATOM 677 C C . GLY A 1 82 ? 10.821 4.414 4.770 1.00 65.62 82 GLY A C 1
ATOM 678 O O . GLY A 1 82 ? 9.842 5.155 4.828 1.00 65.62 82 GLY A O 1
ATOM 679 N N . GLN A 1 83 ? 11.991 4.845 4.285 1.00 60.22 83 GLN A N 1
ATOM 680 C CA . GLN A 1 83 ? 12.084 6.148 3.618 1.00 60.22 83 GLN A CA 1
ATOM 681 C C . GLN A 1 83 ? 11.196 6.129 2.361 1.00 60.22 83 GLN A C 1
ATOM 683 O O . GLN A 1 83 ? 11.370 5.221 1.539 1.00 60.22 83 GLN A O 1
ATOM 688 N N . PRO A 1 84 ? 10.291 7.110 2.166 1.00 58.12 84 PRO A N 1
ATOM 689 C CA . PRO A 1 84 ? 9.586 7.246 0.898 1.00 58.12 84 PRO A CA 1
ATOM 690 C C . PRO A 1 84 ? 10.605 7.393 -0.243 1.00 58.12 84 PRO A C 1
ATOM 692 O O . PRO A 1 84 ? 11.733 7.841 -0.017 1.00 58.12 84 PRO A O 1
ATOM 695 N N . LEU A 1 85 ? 10.206 6.977 -1.453 1.00 57.69 85 LEU A N 1
ATOM 696 C CA . LEU A 1 85 ? 11.022 6.946 -2.677 1.00 57.69 85 LEU A CA 1
ATOM 697 C C . LEU A 1 85 ? 12.068 8.076 -2.687 1.00 57.69 85 LEU A C 1
ATOM 699 O O . LEU A 1 85 ? 11.693 9.246 -2.585 1.00 57.69 85 LEU A O 1
ATOM 703 N N . LYS A 1 86 ? 13.370 7.744 -2.776 1.00 54.31 86 LYS A N 1
ATOM 704 C CA . LYS A 1 86 ? 14.460 8.736 -2.689 1.00 54.31 86 LYS A CA 1
ATOM 705 C C . LYS A 1 86 ? 14.263 9.827 -3.738 1.00 54.31 86 LYS A C 1
ATOM 707 O O . LYS A 1 86 ? 14.610 9.660 -4.906 1.00 54.31 86 LYS A O 1
ATOM 712 N N . LEU A 1 87 ? 13.731 10.962 -3.301 1.00 60.38 87 LEU A N 1
ATOM 713 C CA . LEU A 1 87 ? 13.576 12.135 -4.139 1.00 60.38 87 LEU A CA 1
ATOM 714 C C . LEU A 1 87 ? 14.958 12.633 -4.567 1.00 60.38 87 LEU A C 1
ATOM 716 O O . LEU A 1 87 ? 15.910 12.630 -3.779 1.00 60.38 87 LEU A O 1
ATOM 720 N N . ALA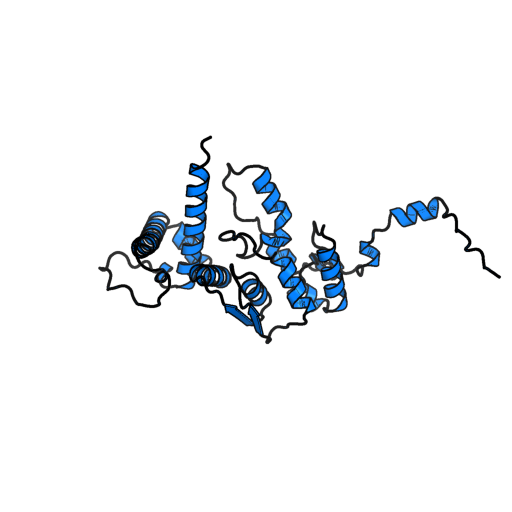 A 1 88 ? 15.070 13.103 -5.810 1.00 59.59 88 ALA A N 1
ATOM 721 C CA . ALA A 1 88 ? 16.312 13.687 -6.296 1.00 59.59 88 ALA A CA 1
ATOM 722 C C . ALA A 1 88 ? 16.758 14.831 -5.367 1.00 59.59 88 ALA A C 1
ATOM 724 O O . ALA A 1 88 ? 15.918 15.579 -4.857 1.00 59.59 88 ALA A O 1
ATOM 725 N N . ARG A 1 89 ? 18.073 14.993 -5.147 1.00 56.41 89 ARG A N 1
ATOM 726 C CA . ARG A 1 89 ? 18.623 15.963 -4.171 1.00 56.41 89 ARG A CA 1
ATOM 727 C C . ARG A 1 89 ? 18.088 17.391 -4.368 1.00 56.41 89 ARG A C 1
ATOM 729 O O . ARG A 1 89 ? 17.852 18.086 -3.381 1.00 56.41 89 ARG A O 1
ATOM 736 N N . HIS A 1 90 ? 17.820 17.770 -5.620 1.00 63.00 90 HIS A N 1
ATOM 737 C CA . HIS A 1 90 ? 17.272 19.062 -6.053 1.00 63.00 90 HIS A CA 1
ATOM 738 C C . HIS A 1 90 ? 15.738 19.193 -5.930 1.00 63.00 90 HIS A C 1
ATOM 740 O O . HIS A 1 90 ? 15.159 20.168 -6.402 1.00 63.00 90 HIS A O 1
ATOM 746 N N . SER A 1 91 ? 15.051 18.233 -5.308 1.00 63.91 91 SER A N 1
ATOM 747 C CA . SER A 1 91 ? 13.608 18.325 -5.063 1.00 63.91 91 SER A CA 1
ATOM 748 C C . SER A 1 91 ? 13.291 19.445 -4.072 1.00 63.91 91 SER A C 1
ATOM 750 O O . SER A 1 91 ? 13.965 19.587 -3.049 1.00 63.91 91 SER A O 1
ATOM 752 N N . SER A 1 92 ? 12.233 20.212 -4.350 1.00 70.06 92 SER A N 1
ATOM 753 C CA . SER A 1 92 ? 11.785 21.306 -3.478 1.00 70.06 92 SER A CA 1
ATOM 754 C C . SER A 1 92 ? 11.446 20.818 -2.066 1.00 70.06 92 SER A C 1
ATOM 756 O O . SER A 1 92 ? 10.923 19.712 -1.910 1.00 70.06 92 SER A O 1
ATOM 758 N N . SER A 1 93 ? 11.643 21.672 -1.060 1.00 70.12 93 SER A N 1
ATOM 759 C CA . SER A 1 93 ? 11.246 21.416 0.335 1.00 70.12 93 SER A CA 1
ATOM 760 C C . SER A 1 93 ? 9.773 21.014 0.474 1.00 70.12 93 SER A C 1
ATOM 762 O O . SER A 1 93 ? 9.464 20.071 1.193 1.00 70.12 93 SER A O 1
ATOM 764 N N . ARG A 1 94 ? 8.876 21.654 -0.290 1.00 68.19 94 ARG A N 1
ATOM 765 C CA . ARG A 1 94 ? 7.439 21.324 -0.334 1.00 68.19 94 ARG A CA 1
ATOM 766 C C . ARG A 1 94 ? 7.171 19.878 -0.755 1.00 68.19 94 ARG A C 1
ATOM 768 O O . ARG A 1 94 ? 6.300 19.231 -0.191 1.00 68.19 94 ARG A O 1
ATOM 775 N N . LEU A 1 95 ? 7.927 19.365 -1.727 1.00 64.25 95 LEU A N 1
ATOM 776 C CA . LEU A 1 95 ? 7.770 17.989 -2.198 1.00 64.25 95 LEU A CA 1
ATOM 777 C C . LEU A 1 95 ? 8.266 16.993 -1.147 1.00 64.25 95 LEU A C 1
ATOM 779 O O . LEU A 1 95 ? 7.589 16.010 -0.882 1.00 64.25 95 LEU A O 1
ATOM 783 N N . LYS A 1 96 ? 9.409 17.277 -0.511 1.00 67.44 96 LYS A N 1
ATOM 784 C CA . LYS A 1 96 ? 9.951 16.448 0.578 1.00 67.44 96 LYS A CA 1
ATOM 785 C C . LYS A 1 96 ? 8.961 16.357 1.744 1.00 67.44 96 LYS A C 1
ATOM 787 O O . LYS A 1 96 ? 8.565 15.258 2.114 1.00 67.44 96 LYS A O 1
ATOM 792 N N . SER A 1 97 ? 8.452 17.502 2.199 1.00 68.00 97 SER A N 1
ATOM 793 C CA . SER A 1 97 ? 7.451 17.573 3.269 1.00 68.00 97 SER A CA 1
ATOM 794 C C . SER A 1 97 ? 6.134 16.866 2.910 1.00 68.00 97 SER A C 1
ATOM 796 O O . SER A 1 97 ? 5.528 16.225 3.766 1.00 68.00 97 SER A O 1
ATOM 798 N N . PHE A 1 98 ? 5.701 16.906 1.644 1.00 69.06 98 PHE A N 1
ATOM 799 C CA . PHE A 1 98 ? 4.517 16.165 1.195 1.00 69.06 98 PHE A CA 1
ATOM 800 C C . PHE A 1 98 ? 4.687 14.646 1.349 1.00 69.06 98 PHE A C 1
ATOM 802 O O . PHE A 1 98 ? 3.775 13.979 1.829 1.00 69.06 98 PHE A O 1
ATOM 809 N N . PHE A 1 99 ? 5.841 14.093 0.967 1.00 67.06 99 PHE A N 1
ATOM 810 C CA . PHE A 1 99 ? 6.093 12.654 1.101 1.00 67.06 99 PHE A CA 1
ATOM 811 C C . PHE A 1 99 ? 6.304 12.226 2.556 1.00 67.06 99 PHE A C 1
ATOM 813 O O . PHE A 1 99 ? 5.841 11.154 2.932 1.00 67.06 99 PHE A O 1
ATOM 820 N N . GLU A 1 100 ? 6.942 13.064 3.376 1.00 68.75 100 GLU A N 1
ATOM 821 C CA . GLU A 1 100 ? 7.082 12.828 4.819 1.00 68.75 100 GLU A CA 1
ATOM 822 C C . GLU A 1 100 ? 5.717 12.823 5.525 1.00 68.75 100 GLU A C 1
ATOM 824 O O . GLU A 1 100 ? 5.427 11.924 6.308 1.00 68.75 100 GLU A O 1
ATOM 829 N N . SER A 1 101 ? 4.842 13.781 5.202 1.00 67.31 101 SER A N 1
ATOM 830 C CA . SER A 1 101 ? 3.505 13.879 5.812 1.00 67.31 101 SER A CA 1
ATOM 831 C C . SER A 1 101 ? 2.513 12.822 5.323 1.00 67.31 101 SER A C 1
ATOM 833 O O . SER A 1 101 ? 1.585 12.453 6.037 1.00 67.31 101 SER A O 1
ATOM 835 N N . ASN A 1 102 ? 2.704 12.296 4.110 1.00 70.50 102 ASN A N 1
ATOM 836 C CA . ASN A 1 102 ? 1.828 11.278 3.524 1.00 70.50 102 ASN A CA 1
ATOM 837 C C . ASN A 1 102 ? 2.411 9.862 3.561 1.00 70.50 102 ASN A C 1
ATOM 839 O O . ASN A 1 102 ? 1.879 8.969 2.893 1.00 70.50 102 ASN A O 1
ATOM 843 N N . GLN A 1 103 ? 3.469 9.635 4.341 1.00 75.00 103 GLN A N 1
ATOM 844 C CA . GLN A 1 103 ? 4.147 8.344 4.451 1.00 75.00 103 GLN A CA 1
ATOM 845 C C . GLN A 1 103 ? 3.171 7.216 4.818 1.00 75.00 103 GLN A C 1
ATOM 847 O O . GLN A 1 103 ? 3.103 6.213 4.111 1.00 75.00 103 GLN A O 1
ATOM 852 N N . PHE A 1 104 ? 2.342 7.434 5.845 1.00 71.56 104 PHE A N 1
ATOM 853 C CA . PHE A 1 104 ? 1.344 6.464 6.318 1.00 71.56 104 PHE A CA 1
ATOM 854 C C . PHE A 1 104 ? 0.071 6.412 5.464 1.00 71.56 104 PHE A C 1
ATOM 856 O O . PHE A 1 104 ? -0.639 5.409 5.487 1.00 71.56 104 PHE A O 1
ATOM 863 N N . LYS A 1 105 ? -0.197 7.469 4.683 1.00 77.06 105 LYS A N 1
ATOM 864 C CA . LYS A 1 105 ? -1.413 7.596 3.868 1.00 77.06 105 LYS A CA 1
ATOM 865 C C . LYS A 1 105 ? -1.252 6.954 2.496 1.00 77.06 105 LYS A C 1
ATOM 867 O O . LYS A 1 105 ? -2.099 6.166 2.084 1.00 77.06 105 LYS A O 1
ATOM 872 N N . THR A 1 106 ? -0.185 7.311 1.772 1.00 78.94 106 THR A N 1
ATOM 873 C CA . THR A 1 106 ? 0.008 6.958 0.348 1.00 78.94 106 THR A CA 1
ATOM 874 C C . THR A 1 106 ? 1.428 6.522 -0.027 1.00 78.94 106 THR A C 1
ATOM 876 O O . THR A 1 106 ? 1.635 6.077 -1.158 1.00 78.94 106 THR A O 1
ATOM 879 N N . GLY A 1 107 ? 2.402 6.676 0.878 1.00 79.12 107 GLY A N 1
ATOM 880 C CA . GLY A 1 107 ? 3.833 6.547 0.584 1.00 79.12 107 GLY A CA 1
ATOM 881 C C . GLY A 1 107 ? 4.446 5.158 0.784 1.00 79.12 107 GLY A C 1
ATOM 882 O O . GLY A 1 107 ? 5.652 5.021 0.593 1.00 79.12 107 GLY A O 1
ATOM 883 N N . TYR A 1 108 ? 3.660 4.152 1.168 1.00 87.12 108 TYR A N 1
ATOM 884 C CA . TYR A 1 108 ? 4.145 2.809 1.496 1.00 87.12 108 TYR A CA 1
ATOM 885 C C . TYR A 1 108 ? 3.949 1.796 0.358 1.00 87.12 108 TYR A C 1
ATOM 887 O O . TYR A 1 108 ? 3.217 2.037 -0.609 1.00 87.12 108 TYR A O 1
ATOM 895 N N . ALA A 1 109 ? 4.618 0.645 0.491 1.00 89.38 109 ALA A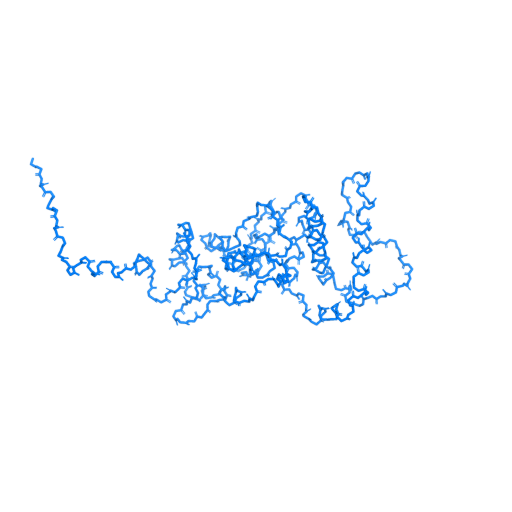 N 1
ATOM 896 C CA . ALA A 1 109 ? 4.647 -0.422 -0.509 1.00 89.38 109 ALA A CA 1
ATOM 897 C C . ALA A 1 109 ? 4.973 0.125 -1.917 1.00 89.38 109 ALA A C 1
ATOM 899 O O . ALA A 1 109 ? 5.930 0.880 -2.088 1.00 89.38 109 ALA A O 1
ATOM 900 N N . THR A 1 110 ? 4.181 -0.236 -2.927 1.00 92.62 110 THR A N 1
ATOM 901 C CA . THR A 1 110 ? 4.341 0.202 -4.323 1.00 92.62 110 THR A CA 1
ATOM 902 C C . THR A 1 110 ? 3.330 1.279 -4.739 1.00 92.62 110 THR A C 1
ATOM 904 O O . THR A 1 110 ? 3.287 1.672 -5.905 1.00 92.62 110 THR A O 1
ATOM 907 N N . HIS A 1 111 ? 2.544 1.836 -3.805 1.00 91.88 111 HIS A N 1
ATOM 908 C CA . HIS A 1 111 ? 1.517 2.852 -4.106 1.00 91.88 111 HIS A CA 1
ATOM 909 C C . HIS A 1 111 ? 2.072 4.139 -4.707 1.00 91.88 111 HIS A C 1
ATOM 911 O O . HIS A 1 111 ? 1.381 4.813 -5.485 1.00 91.88 111 HIS A O 1
ATOM 917 N N . GLY A 1 112 ? 3.293 4.499 -4.308 1.00 87.31 112 GLY A N 1
ATOM 918 C CA . GLY A 1 112 ? 3.994 5.698 -4.760 1.00 87.31 112 GLY A CA 1
ATOM 919 C C . GLY A 1 112 ? 4.588 5.586 -6.164 1.00 87.31 112 GLY A C 1
ATOM 920 O O . GLY A 1 112 ? 4.884 6.616 -6.763 1.00 87.31 112 GLY A O 1
ATOM 921 N N . LEU A 1 113 ? 4.734 4.369 -6.699 1.00 89.56 113 LEU A N 1
ATOM 922 C CA . LEU A 1 113 ? 5.258 4.141 -8.043 1.00 89.56 113 LEU A CA 1
ATOM 923 C C . LEU A 1 113 ? 4.253 4.657 -9.078 1.00 89.56 113 LEU A C 1
ATOM 925 O O . LEU A 1 113 ? 3.093 4.260 -9.038 1.00 89.56 113 LEU A O 1
ATOM 929 N N . PHE A 1 114 ? 4.662 5.532 -9.995 1.00 89.69 114 PHE A N 1
ATOM 930 C CA . PHE A 1 114 ? 3.780 6.122 -11.010 1.00 89.69 114 PHE A CA 1
ATOM 931 C C . PHE A 1 114 ? 2.520 6.799 -10.409 1.00 89.69 114 PHE A C 1
ATOM 933 O O . PHE A 1 114 ? 1.430 6.207 -10.353 1.00 89.69 114 PHE A O 1
ATOM 940 N N . PRO A 1 115 ? 2.637 8.053 -9.924 1.00 83.81 115 PRO A N 1
ATOM 941 C CA . PRO A 1 115 ? 1.519 8.787 -9.337 1.00 83.81 115 PRO A CA 1
ATOM 942 C C . PRO A 1 115 ? 0.350 8.969 -10.316 1.00 83.81 115 PRO A C 1
ATOM 944 O O . PRO A 1 115 ? 0.512 9.505 -11.412 1.00 83.81 115 PRO A O 1
ATOM 947 N N . TYR A 1 116 ? -0.851 8.585 -9.883 1.00 85.00 116 TYR A N 1
ATOM 948 C CA . TYR A 1 116 ? -2.093 8.720 -10.644 1.00 85.00 116 TYR A CA 1
ATOM 949 C C . TYR A 1 116 ? -2.993 9.786 -10.011 1.00 85.00 116 TYR A C 1
ATOM 951 O O . TYR A 1 116 ? -3.162 9.813 -8.790 1.00 85.00 116 TYR A O 1
ATOM 959 N N . ARG A 1 117 ? -3.548 10.692 -10.825 1.00 84.31 117 ARG A N 1
ATOM 960 C CA . ARG A 1 117 ? -4.441 11.754 -10.333 1.00 84.31 117 ARG A CA 1
ATOM 961 C C . ARG A 1 117 ? -5.819 11.179 -10.015 1.00 84.31 117 ARG A C 1
ATOM 963 O O . ARG A 1 117 ? -6.325 10.366 -10.773 1.00 84.31 117 ARG A O 1
ATOM 970 N N . GLY A 1 118 ? -6.423 11.636 -8.919 1.00 84.31 118 GLY A N 1
ATOM 971 C CA . GLY A 1 118 ? -7.758 11.185 -8.511 1.00 84.31 118 GLY A CA 1
ATOM 972 C C . GLY A 1 118 ? -7.806 9.751 -7.973 1.00 84.31 118 GLY A C 1
ATOM 973 O O . GLY A 1 118 ? -8.858 9.129 -8.034 1.00 84.31 118 GLY A O 1
ATOM 974 N N . LYS A 1 119 ? -6.686 9.207 -7.471 1.00 87.50 119 LYS A N 1
ATOM 975 C CA . LYS A 1 119 ? -6.667 7.901 -6.791 1.00 87.50 119 LYS A CA 1
ATOM 976 C C . LYS A 1 119 ? -7.132 8.010 -5.334 1.00 87.50 119 LYS A C 1
ATOM 978 O O . LYS A 1 119 ? -6.938 9.050 -4.705 1.00 87.50 119 LYS A O 1
ATOM 983 N N . PHE A 1 120 ? -7.653 6.914 -4.784 1.00 88.75 120 PHE A N 1
ATOM 984 C CA . PHE A 1 120 ? -7.929 6.797 -3.351 1.00 88.75 120 PHE A CA 1
ATOM 985 C C . PHE A 1 120 ? -6.652 6.885 -2.504 1.00 88.75 120 PHE A C 1
ATOM 987 O O . PHE A 1 120 ? -5.558 6.545 -2.964 1.00 88.75 120 PHE A O 1
ATOM 994 N N . HIS A 1 121 ? -6.802 7.284 -1.239 1.00 91.50 121 HIS A N 1
ATOM 995 C CA . HIS A 1 121 ? -5.762 7.100 -0.230 1.00 91.50 121 HIS A CA 1
ATOM 996 C C . HIS A 1 121 ? -5.699 5.615 0.169 1.00 91.50 121 HIS A C 1
ATOM 998 O O . HIS A 1 121 ? -6.695 5.094 0.670 1.00 91.50 121 HIS A O 1
ATOM 1004 N N . PRO A 1 122 ? -4.560 4.925 -0.020 1.00 94.56 122 PRO A N 1
ATOM 1005 C CA . PRO A 1 122 ? -4.409 3.515 0.341 1.00 94.56 122 PRO A CA 1
ATOM 1006 C C . PRO A 1 122 ? -4.847 3.172 1.766 1.00 94.56 122 PRO A C 1
ATOM 1008 O O . PRO A 1 122 ? -5.634 2.253 1.964 1.00 94.56 122 PRO A O 1
ATOM 1011 N N . GLN A 1 123 ? -4.421 3.964 2.756 1.00 95.12 123 GLN A N 1
ATOM 1012 C CA . GLN A 1 123 ? -4.797 3.744 4.157 1.00 95.12 123 GLN A CA 1
ATOM 1013 C C . GLN A 1 123 ? -6.319 3.782 4.386 1.00 95.12 123 GLN A C 1
ATOM 1015 O O . GLN A 1 123 ? -6.844 2.981 5.153 1.00 95.12 123 GLN A O 1
ATOM 1020 N N . MET A 1 124 ? -7.035 4.667 3.685 1.00 95.62 124 MET A N 1
ATOM 1021 C CA . MET A 1 124 ? -8.498 4.737 3.752 1.00 95.62 124 MET A CA 1
ATOM 1022 C C . MET A 1 124 ? -9.143 3.466 3.201 1.00 95.62 124 MET A C 1
ATOM 1024 O O . MET A 1 124 ? -10.058 2.930 3.815 1.00 95.62 124 MET A O 1
ATOM 1028 N N . ILE A 1 125 ? -8.651 2.957 2.069 1.00 96.94 125 ILE A N 1
ATOM 1029 C CA . ILE A 1 125 ? -9.161 1.712 1.482 1.00 96.94 125 ILE A CA 1
ATOM 1030 C C . ILE A 1 125 ? -8.935 0.528 2.419 1.00 96.94 125 ILE A C 1
ATOM 1032 O O . ILE A 1 125 ? -9.846 -0.271 2.608 1.00 96.94 125 ILE A O 1
ATOM 1036 N N . LYS A 1 126 ? -7.768 0.455 3.063 1.00 97.50 126 LYS A N 1
ATOM 1037 C CA . LYS A 1 126 ? -7.478 -0.553 4.085 1.00 97.50 126 LYS A CA 1
ATOM 1038 C C . LYS A 1 126 ? -8.505 -0.538 5.221 1.00 97.50 126 LYS A C 1
ATOM 1040 O O . LYS A 1 126 ? -9.070 -1.580 5.549 1.00 97.50 126 LYS A O 1
ATOM 1045 N N . GLY A 1 127 ? -8.789 0.652 5.756 1.00 97.62 127 GLY A N 1
ATOM 1046 C CA . GLY A 1 127 ? -9.817 0.854 6.777 1.00 97.62 127 GLY A CA 1
ATOM 1047 C C . GLY A 1 127 ? -11.209 0.437 6.302 1.00 97.62 127 GLY A C 1
ATOM 1048 O O . GLY A 1 127 ? -11.906 -0.287 7.003 1.00 97.62 127 GLY A O 1
ATOM 1049 N N . LEU A 1 128 ? -11.600 0.821 5.084 1.00 98.06 128 LEU A N 1
ATOM 1050 C CA . LEU A 1 128 ? -12.896 0.443 4.512 1.00 98.06 128 LEU A CA 1
ATOM 1051 C C . LEU A 1 128 ? -13.038 -1.073 4.329 1.00 98.06 128 LEU A C 1
ATOM 1053 O O . LEU A 1 128 ? -14.069 -1.620 4.703 1.00 98.06 128 LEU A O 1
ATOM 1057 N N . ILE A 1 129 ? -12.012 -1.765 3.822 1.00 98.31 129 ILE A N 1
ATOM 1058 C CA . ILE A 1 129 ? -12.014 -3.234 3.692 1.00 98.31 129 ILE A CA 1
ATOM 1059 C C . ILE A 1 129 ? -12.232 -3.893 5.063 1.00 98.31 129 ILE A C 1
ATOM 1061 O O . ILE A 1 129 ? -13.048 -4.810 5.183 1.00 98.31 129 ILE A O 1
ATOM 1065 N N . ASN A 1 130 ? -11.551 -3.397 6.101 1.00 98.19 130 ASN A N 1
ATOM 1066 C CA . ASN A 1 130 ? -11.717 -3.879 7.472 1.00 98.19 130 ASN A CA 1
ATOM 1067 C C . ASN A 1 130 ? -13.138 -3.635 8.007 1.00 98.19 130 ASN A C 1
ATOM 1069 O O . ASN A 1 130 ? -13.742 -4.552 8.562 1.00 98.19 130 ASN A O 1
ATOM 1073 N N . VAL A 1 131 ? -13.691 -2.433 7.809 1.00 97.75 131 VAL A N 1
ATOM 1074 C CA . VAL A 1 131 ? -15.049 -2.063 8.254 1.00 97.75 131 VAL A CA 1
ATOM 1075 C C . VAL A 1 131 ? -16.131 -2.848 7.510 1.00 97.75 131 VAL A C 1
ATOM 1077 O O . VAL A 1 131 ? -17.141 -3.216 8.103 1.00 97.75 131 VAL A O 1
ATOM 1080 N N . MET A 1 132 ? -15.906 -3.174 6.237 1.00 97.38 132 MET A N 1
ATOM 1081 C CA . MET A 1 132 ? -16.773 -4.064 5.456 1.00 97.38 132 MET A CA 1
ATOM 1082 C C . MET A 1 132 ? -16.714 -5.527 5.926 1.00 97.38 132 MET A C 1
ATOM 1084 O O . MET A 1 132 ? -17.506 -6.344 5.462 1.00 97.38 132 MET A O 1
ATOM 1088 N N . GLY A 1 133 ? -15.792 -5.871 6.831 1.00 96.69 133 GLY A N 1
ATOM 1089 C CA . GLY A 1 133 ? -15.667 -7.210 7.400 1.00 96.69 133 GLY A CA 1
ATOM 1090 C C . GLY A 1 133 ? -15.008 -8.230 6.473 1.00 96.69 133 GLY A C 1
ATOM 1091 O O . GLY A 1 133 ? -15.134 -9.423 6.727 1.00 96.69 133 GLY A O 1
ATOM 1092 N N . ILE A 1 134 ? -14.303 -7.787 5.430 1.00 97.56 134 ILE A N 1
ATOM 1093 C CA . ILE A 1 134 ? -13.681 -8.665 4.429 1.00 97.56 134 ILE A CA 1
ATOM 1094 C C . ILE A 1 134 ? -12.413 -9.299 5.010 1.00 97.56 134 ILE A C 1
ATOM 1096 O O . ILE A 1 134 ? -11.554 -8.604 5.562 1.00 97.56 134 ILE A O 1
ATOM 1100 N N . LYS A 1 135 ? -12.272 -10.619 4.878 1.00 94.81 135 LYS A N 1
ATOM 1101 C CA . LYS A 1 135 ? -11.196 -11.412 5.487 1.00 94.81 135 LYS A CA 1
ATOM 1102 C C . LYS A 1 135 ? -10.369 -12.170 4.440 1.00 94.81 135 LYS A C 1
ATOM 1104 O O . LYS A 1 135 ? -10.800 -12.349 3.302 1.00 94.81 135 LYS A O 1
ATOM 1109 N N . PRO A 1 136 ? -9.155 -12.640 4.794 1.00 94.94 136 PRO A N 1
ATOM 1110 C CA . PRO A 1 136 ? -8.410 -13.567 3.948 1.00 94.94 136 PRO A CA 1
ATOM 1111 C C . PRO A 1 136 ? -9.265 -14.781 3.560 1.00 94.94 136 PRO A C 1
ATOM 1113 O O . PRO A 1 136 ? -9.853 -15.423 4.426 1.00 94.94 136 PRO A O 1
ATOM 1116 N N . GLY A 1 137 ? -9.317 -15.087 2.265 1.00 94.12 137 GLY A N 1
ATOM 1117 C CA . GLY A 1 137 ? -10.232 -16.081 1.690 1.00 94.12 137 GLY A CA 1
ATOM 1118 C C . GLY A 1 137 ? -11.397 -15.456 0.918 1.00 94.12 137 GLY A C 1
ATOM 1119 O O . GLY A 1 137 ? -11.819 -16.027 -0.087 1.00 94.12 137 GLY A O 1
ATOM 1120 N N . ASP A 1 138 ? -11.832 -14.252 1.295 1.00 97.75 138 ASP A N 1
ATOM 1121 C CA . ASP A 1 138 ? -12.827 -13.491 0.536 1.00 97.75 138 ASP A CA 1
ATOM 1122 C C . ASP A 1 138 ? -12.227 -12.894 -0.743 1.00 97.75 138 ASP A C 1
ATOM 1124 O O . ASP A 1 138 ? -11.008 -12.901 -0.959 1.00 97.75 138 ASP A O 1
ATOM 1128 N N . THR A 1 139 ? -13.102 -12.370 -1.607 1.00 98.12 139 THR A N 1
ATOM 1129 C CA . THR A 1 139 ? -12.726 -11.706 -2.861 1.00 98.12 139 THR A CA 1
ATOM 1130 C C . THR A 1 139 ? -13.343 -10.315 -2.958 1.00 98.12 139 THR A C 1
ATOM 1132 O O . THR A 1 139 ? -14.552 -10.159 -2.805 1.00 98.12 139 THR A O 1
ATOM 1135 N N . VAL A 1 140 ? -12.521 -9.313 -3.275 1.00 97.81 140 VAL A N 1
ATOM 1136 C CA . VAL A 1 140 ? -12.954 -7.934 -3.551 1.00 97.81 140 VAL A CA 1
ATOM 1137 C C . VAL A 1 140 ? -12.968 -7.674 -5.053 1.00 97.81 140 VAL A C 1
ATOM 1139 O O . VAL A 1 140 ? -12.019 -8.025 -5.750 1.00 97.81 140 VAL A O 1
ATOM 1142 N N . LEU A 1 141 ? -14.016 -7.018 -5.548 1.00 97.75 141 LEU A N 1
ATOM 1143 C CA . LEU A 1 141 ? -14.098 -6.528 -6.923 1.00 97.75 141 LEU A CA 1
ATOM 1144 C C . LEU A 1 141 ? -14.000 -5.000 -6.942 1.00 97.75 141 LEU A C 1
ATOM 1146 O O . LEU A 1 141 ? -14.804 -4.325 -6.305 1.00 97.75 141 LEU A O 1
ATOM 1150 N N . ASP A 1 142 ? -13.067 -4.471 -7.729 1.00 97.50 142 ASP A N 1
ATOM 1151 C CA . ASP A 1 142 ? -13.014 -3.059 -8.105 1.00 97.50 142 ASP A CA 1
ATOM 1152 C C . ASP A 1 142 ? -13.247 -2.928 -9.623 1.00 97.50 142 ASP A C 1
ATOM 1154 O O . ASP A 1 142 ? -12.345 -3.231 -10.412 1.00 97.50 142 ASP A O 1
ATOM 1158 N N . PRO A 1 143 ? -14.456 -2.531 -10.066 1.00 96.94 143 PRO A N 1
ATOM 1159 C CA . PRO A 1 143 ? -14.804 -2.491 -11.484 1.00 96.94 143 PRO A CA 1
ATOM 1160 C C . PRO A 1 143 ? -14.232 -1.271 -12.228 1.00 96.94 143 PRO A C 1
ATOM 1162 O O . PRO A 1 143 ? -14.409 -1.175 -13.443 1.00 96.94 143 PRO A O 1
ATOM 1165 N N . MET A 1 144 ? -13.604 -0.326 -11.518 1.00 95.62 144 MET A N 1
ATOM 1166 C CA . MET A 1 144 ? -13.017 0.899 -12.073 1.00 95.62 144 MET A CA 1
ATOM 1167 C C . MET A 1 144 ? -11.702 1.221 -11.352 1.00 95.62 144 MET A C 1
ATOM 1169 O O . MET A 1 144 ? -11.516 2.310 -10.805 1.00 95.62 144 MET A O 1
ATOM 1173 N N . MET A 1 145 ? -10.790 0.246 -11.332 1.00 95.69 145 MET A N 1
ATOM 1174 C CA . MET A 1 145 ? -9.660 0.242 -10.398 1.00 95.69 145 MET A CA 1
ATOM 1175 C C . MET A 1 145 ? -8.632 1.356 -10.612 1.00 95.69 145 MET A C 1
ATOM 1177 O O . MET A 1 145 ? -7.824 1.635 -9.714 1.00 95.69 145 MET A O 1
ATOM 1181 N N . GLY A 1 146 ? -8.597 1.968 -11.801 1.00 95.25 146 GLY A N 1
ATOM 1182 C CA . GLY A 1 146 ? -7.609 2.968 -12.174 1.00 95.25 146 GLY A CA 1
ATOM 1183 C C . GLY A 1 146 ? -6.194 2.480 -11.875 1.00 95.25 146 GLY A C 1
ATOM 1184 O O . GLY A 1 146 ? -5.715 1.487 -12.414 1.00 95.25 146 GLY A O 1
ATOM 1185 N N . SER A 1 147 ? -5.509 3.158 -10.951 1.00 94.06 147 SER A N 1
ATOM 1186 C CA . SER A 1 147 ? -4.136 2.796 -10.575 1.00 94.06 147 SER A CA 1
ATOM 1187 C C . SER A 1 147 ? -3.973 1.569 -9.673 1.00 94.06 147 SER A C 1
ATOM 1189 O O . SER A 1 147 ? -2.841 1.273 -9.285 1.00 94.06 147 SER A O 1
ATOM 1191 N N . GLY A 1 148 ? -5.066 0.878 -9.342 1.00 96.06 148 GLY A N 1
ATOM 1192 C CA . GLY A 1 148 ? -5.049 -0.400 -8.635 1.00 96.06 148 GLY A CA 1
ATOM 1193 C C . GLY A 1 148 ? -4.944 -0.295 -7.116 1.00 96.06 148 GLY A C 1
ATOM 1194 O O . GLY A 1 148 ? -4.377 -1.187 -6.495 1.00 96.06 148 GLY A O 1
ATOM 1195 N N . THR A 1 149 ? -5.456 0.773 -6.494 1.00 97.00 149 THR A N 1
ATOM 1196 C CA . THR A 1 149 ? -5.338 0.964 -5.035 1.00 97.00 149 THR A CA 1
ATOM 1197 C C . THR A 1 149 ? -6.054 -0.138 -4.246 1.00 97.00 149 THR A C 1
ATOM 1199 O O . THR A 1 149 ? -5.448 -0.704 -3.341 1.00 97.00 149 THR A O 1
ATOM 1202 N N . VAL A 1 150 ? -7.291 -0.490 -4.616 1.00 97.94 150 VAL A N 1
ATOM 1203 C CA . VAL A 1 150 ? -8.058 -1.572 -3.973 1.00 97.94 150 VAL A CA 1
ATOM 1204 C C . VAL A 1 150 ? -7.395 -2.943 -4.126 1.00 97.94 150 VAL A C 1
ATOM 1206 O O . VAL A 1 150 ? -7.134 -3.569 -3.099 1.00 97.94 150 VAL A O 1
ATOM 1209 N N . PRO A 1 151 ? -7.061 -3.427 -5.340 1.00 97.88 151 PRO A N 1
ATOM 1210 C CA . PRO A 1 151 ? -6.446 -4.746 -5.476 1.00 97.88 151 PRO A CA 1
ATOM 1211 C C . PRO A 1 151 ? -5.053 -4.822 -4.836 1.00 97.88 151 PRO A C 1
ATOM 1213 O O . PRO A 1 151 ? -4.672 -5.868 -4.306 1.00 97.88 151 PRO A O 1
ATOM 1216 N N . LEU A 1 152 ? -4.302 -3.716 -4.809 1.00 97.56 152 LEU A N 1
ATOM 1217 C CA . LEU A 1 152 ? -3.019 -3.662 -4.112 1.00 97.56 152 LEU A CA 1
ATOM 1218 C C . LEU A 1 152 ? -3.182 -3.763 -2.587 1.00 97.56 152 LEU A C 1
ATOM 1220 O O . LEU A 1 152 ? -2.489 -4.567 -1.965 1.00 97.56 152 LEU A O 1
ATOM 1224 N N . GLU A 1 153 ? -4.114 -3.017 -1.986 1.00 97.81 153 GLU A N 1
ATOM 1225 C CA . GLU A 1 153 ? -4.411 -3.133 -0.550 1.00 97.81 153 GLU A CA 1
ATOM 1226 C C . GLU A 1 153 ? -4.943 -4.521 -0.181 1.00 97.81 153 GLU A C 1
ATOM 1228 O O . GLU A 1 153 ? -4.465 -5.129 0.777 1.00 97.81 153 GLU A O 1
ATOM 1233 N N . ALA A 1 154 ? -5.861 -5.072 -0.980 1.00 98.06 154 ALA A N 1
ATOM 1234 C CA . ALA A 1 154 ? -6.357 -6.432 -0.793 1.00 98.06 154 ALA A CA 1
ATOM 1235 C C . ALA A 1 154 ? -5.204 -7.451 -0.819 1.00 98.06 154 ALA A C 1
ATOM 1237 O O . ALA A 1 154 ? -5.089 -8.276 0.090 1.00 98.06 154 ALA A O 1
ATOM 1238 N N . THR A 1 155 ? -4.280 -7.329 -1.780 1.00 97.12 155 THR A N 1
ATOM 1239 C CA . THR A 1 155 ? -3.085 -8.185 -1.854 1.00 97.12 155 THR A CA 1
ATOM 1240 C C . THR A 1 155 ? -2.225 -8.056 -0.596 1.00 97.12 155 THR A C 1
ATOM 1242 O O . THR A 1 155 ? -1.843 -9.063 0.001 1.00 97.12 155 THR A O 1
ATOM 1245 N N . LEU A 1 156 ? -1.956 -6.828 -0.136 1.00 96.75 156 LEU A N 1
ATOM 1246 C CA . LEU A 1 156 ? -1.202 -6.588 1.098 1.00 96.75 156 LEU A CA 1
ATOM 1247 C C . LEU A 1 156 ? -1.890 -7.197 2.324 1.00 96.75 156 LEU A C 1
ATOM 1249 O O . LEU A 1 156 ? -1.197 -7.596 3.260 1.00 96.75 156 LEU A O 1
ATOM 1253 N N . MET A 1 157 ? -3.219 -7.287 2.327 1.00 97.50 157 MET A N 1
ATOM 1254 C CA . MET A 1 157 ? -4.022 -7.871 3.404 1.00 97.50 157 MET A CA 1
ATOM 1255 C C . MET A 1 157 ? -4.164 -9.396 3.326 1.00 97.50 157 MET A C 1
ATOM 1257 O O . MET A 1 157 ? -4.624 -10.003 4.296 1.00 97.50 157 MET A O 1
ATOM 1261 N N . GLY A 1 158 ? -3.731 -10.020 2.226 1.00 96.56 158 GLY A N 1
ATOM 1262 C CA . GLY A 1 158 ? -3.924 -11.449 1.965 1.00 96.56 158 GLY A CA 1
ATOM 1263 C C . GLY A 1 158 ? -5.346 -11.795 1.514 1.00 96.56 158 GLY A C 1
ATOM 1264 O O . GLY A 1 158 ? -5.828 -12.887 1.803 1.00 96.56 158 GLY A O 1
ATOM 1265 N N . ILE A 1 159 ? -6.026 -10.854 0.860 1.00 98.06 159 ILE A N 1
ATOM 1266 C CA . ILE A 1 159 ? -7.397 -10.967 0.355 1.00 98.06 159 ILE A CA 1
ATOM 1267 C C . ILE A 1 159 ? -7.343 -11.108 -1.170 1.00 98.06 159 ILE A C 1
ATOM 1269 O O . ILE A 1 159 ? -6.549 -10.435 -1.834 1.00 98.06 159 ILE A O 1
ATOM 1273 N N . ASN A 1 160 ? -8.189 -11.972 -1.740 1.00 98.06 160 ASN A N 1
ATOM 1274 C CA . ASN A 1 160 ? -8.265 -12.109 -3.192 1.00 98.06 160 ASN A CA 1
ATOM 1275 C C . ASN A 1 160 ? -8.879 -10.841 -3.796 1.00 98.06 160 ASN A C 1
ATOM 1277 O O . ASN A 1 160 ? -9.772 -10.226 -3.212 1.00 98.06 160 ASN A O 1
ATOM 1281 N N . SER A 1 161 ? -8.434 -10.438 -4.983 1.00 97.75 161 SER A N 1
ATOM 1282 C CA . SER A 1 161 ? -9.011 -9.270 -5.645 1.00 97.75 161 SER A CA 1
ATOM 1283 C C . SER A 1 161 ? -9.111 -9.428 -7.151 1.00 97.75 161 SER A C 1
ATOM 1285 O O . SER A 1 161 ? -8.294 -10.091 -7.788 1.00 97.75 161 SER A O 1
ATOM 1287 N N . ILE A 1 162 ? -10.139 -8.796 -7.710 1.00 98.19 162 ILE A N 1
ATOM 1288 C CA . ILE A 1 162 ? -10.377 -8.657 -9.140 1.00 98.19 162 ILE A CA 1
ATOM 1289 C C . ILE A 1 162 ? -10.476 -7.160 -9.415 1.00 98.19 162 ILE A C 1
ATOM 1291 O O . ILE A 1 162 ? -11.321 -6.472 -8.847 1.00 98.19 162 ILE A O 1
ATOM 1295 N N . GLY A 1 163 ? -9.601 -6.654 -10.276 1.00 97.50 163 GLY A N 1
ATOM 1296 C CA . GLY A 1 163 ? -9.614 -5.264 -10.715 1.00 97.50 163 GLY A CA 1
ATOM 1297 C C . GLY A 1 163 ? -9.906 -5.176 -12.207 1.00 97.50 163 GLY A C 1
ATOM 1298 O O . GLY A 1 163 ? -9.284 -5.887 -12.998 1.00 97.50 163 GLY A O 1
ATOM 1299 N N . ILE A 1 164 ? -10.844 -4.314 -12.592 1.00 97.38 164 ILE A N 1
ATOM 1300 C CA . ILE A 1 164 ? -11.224 -4.070 -13.986 1.00 97.38 164 ILE A CA 1
ATOM 1301 C C . ILE A 1 164 ? -11.012 -2.590 -14.290 1.00 97.38 164 ILE A C 1
ATOM 1303 O O . ILE A 1 164 ? -11.338 -1.723 -13.481 1.00 97.38 164 ILE A O 1
ATOM 1307 N N . ASP A 1 165 ? -10.446 -2.301 -15.458 1.00 96.75 165 ASP A N 1
ATOM 1308 C CA . ASP A 1 165 ? -10.359 -0.945 -15.987 1.00 96.75 165 ASP A CA 1
ATOM 1309 C C . ASP A 1 165 ? -10.378 -0.981 -17.518 1.00 96.75 165 ASP A C 1
ATOM 1311 O O . ASP A 1 165 ? -9.792 -1.874 -18.134 1.00 96.75 165 ASP A O 1
ATOM 1315 N N . THR A 1 166 ? -11.039 -0.005 -18.139 1.00 95.19 166 THR A N 1
ATOM 1316 C CA . THR A 1 166 ? -11.085 0.126 -19.602 1.00 95.19 166 THR A CA 1
ATOM 1317 C C . THR A 1 166 ? -9.726 0.514 -20.174 1.00 95.19 166 THR A C 1
ATOM 1319 O O . THR A 1 166 ? -9.411 0.159 -21.307 1.00 95.19 166 THR A O 1
ATOM 1322 N N . SER A 1 167 ? -8.912 1.255 -19.417 1.00 92.38 167 SER A N 1
ATOM 1323 C CA . SER A 1 167 ? -7.589 1.688 -19.845 1.00 92.38 167 SER A CA 1
ATOM 1324 C C . SER A 1 167 ? -6.584 0.543 -19.713 1.00 92.38 167 SER A C 1
ATOM 1326 O O . SER A 1 167 ? -6.230 0.155 -18.593 1.00 92.38 167 SER A O 1
ATOM 1328 N N . PRO A 1 168 ? -6.010 0.051 -20.826 1.00 92.62 168 PRO A N 1
ATOM 1329 C CA . PRO A 1 168 ? -5.004 -1.006 -20.767 1.00 92.62 168 PRO A CA 1
ATOM 1330 C C . PRO A 1 168 ? -3.766 -0.590 -19.958 1.00 92.62 168 PRO A C 1
ATOM 1332 O O . PRO A 1 168 ? -3.124 -1.415 -19.312 1.00 92.62 168 PRO A O 1
ATOM 1335 N N . PHE A 1 169 ? -3.451 0.711 -19.945 1.00 92.88 169 PHE A N 1
ATOM 1336 C CA . PHE A 1 169 ? -2.358 1.251 -19.143 1.00 92.88 169 PHE A CA 1
ATOM 1337 C C . PHE A 1 169 ? -2.651 1.196 -17.638 1.00 92.88 169 PHE A C 1
ATOM 1339 O O . PHE A 1 169 ? -1.748 0.900 -16.859 1.00 92.88 169 PHE A O 1
ATOM 1346 N N . CYS A 1 170 ? -3.899 1.431 -17.221 1.00 94.81 170 CYS A N 1
ATOM 1347 C CA . CYS A 1 170 ? -4.307 1.272 -15.824 1.00 94.81 170 CYS A CA 1
ATOM 1348 C C . CYS A 1 170 ? -4.183 -0.188 -15.374 1.00 94.81 170 CYS A C 1
ATOM 1350 O O . CYS A 1 170 ? -3.604 -0.451 -14.321 1.00 94.81 170 CYS A O 1
ATOM 1352 N N . VAL A 1 171 ? -4.599 -1.135 -16.224 1.00 95.88 171 VAL A N 1
ATOM 1353 C CA . VAL A 1 171 ? -4.413 -2.577 -15.986 1.00 95.88 171 VAL A CA 1
ATOM 1354 C C . VAL A 1 171 ? -2.939 -2.936 -15.808 1.00 95.88 171 VAL A C 1
ATOM 1356 O O . VAL A 1 171 ? -2.571 -3.577 -14.823 1.00 95.88 171 VAL A O 1
ATOM 1359 N N . PHE A 1 172 ? -2.074 -2.483 -16.717 1.00 96.00 172 PHE A N 1
ATOM 1360 C CA . PHE A 1 172 ? -0.634 -2.703 -16.607 1.00 96.00 172 PHE A CA 1
ATOM 1361 C C . PHE A 1 172 ? -0.033 -2.077 -15.347 1.00 96.00 172 PHE A C 1
ATOM 1363 O O . PHE A 1 172 ? 0.724 -2.736 -14.639 1.00 96.00 172 PHE A O 1
ATOM 1370 N N . MET A 1 173 ? -0.380 -0.825 -15.047 1.00 95.50 173 MET A N 1
ATOM 1371 C CA . MET A 1 173 ? 0.119 -0.117 -13.872 1.00 95.50 173 MET A CA 1
ATOM 1372 C C . MET A 1 173 ? -0.284 -0.830 -12.576 1.00 95.50 173 MET A C 1
ATOM 1374 O O . MET A 1 173 ? 0.569 -1.036 -11.715 1.00 95.50 173 MET A O 1
ATOM 1378 N N . ALA A 1 174 ? -1.553 -1.226 -12.436 1.00 96.75 174 ALA A N 1
ATOM 1379 C CA . ALA A 1 174 ? -2.035 -1.974 -11.278 1.00 96.75 174 ALA A CA 1
ATOM 1380 C C . ALA A 1 174 ? -1.282 -3.306 -11.128 1.00 96.75 174 ALA A C 1
ATOM 1382 O O . ALA A 1 174 ? -0.759 -3.609 -10.055 1.00 96.75 174 ALA A O 1
ATOM 1383 N N . LYS A 1 175 ? -1.141 -4.057 -12.229 1.00 96.75 175 LYS A N 1
ATOM 1384 C CA . LYS A 1 175 ? -0.402 -5.324 -12.262 1.00 96.75 175 LYS A CA 1
ATOM 1385 C C . LYS A 1 175 ? 1.064 -5.151 -11.860 1.00 96.75 175 LYS A C 1
ATOM 1387 O O . LYS A 1 175 ? 1.519 -5.845 -10.960 1.00 96.75 175 LYS A O 1
ATOM 1392 N N . ALA A 1 176 ? 1.778 -4.199 -12.455 1.00 96.88 176 ALA A N 1
ATOM 1393 C CA . ALA A 1 176 ? 3.184 -3.935 -12.155 1.00 96.88 176 ALA A CA 1
ATOM 1394 C C . ALA A 1 176 ? 3.404 -3.507 -10.692 1.00 96.88 176 ALA A C 1
ATOM 1396 O O . ALA A 1 176 ? 4.398 -3.894 -10.077 1.00 96.88 176 ALA A O 1
ATOM 1397 N N . LYS A 1 177 ? 2.473 -2.742 -10.103 1.00 96.44 177 LYS A N 1
ATOM 1398 C CA . LYS A 1 177 ? 2.524 -2.383 -8.677 1.00 96.44 177 LYS A CA 1
ATOM 1399 C C . LYS A 1 177 ? 2.360 -3.595 -7.767 1.00 96.44 177 LYS A C 1
ATOM 1401 O O . LYS A 1 177 ? 3.097 -3.712 -6.790 1.00 96.44 177 LYS A O 1
ATOM 1406 N N . ILE A 1 178 ? 1.414 -4.477 -8.078 1.00 96.75 178 ILE A N 1
ATOM 1407 C CA . ILE A 1 178 ? 1.165 -5.701 -7.307 1.00 96.75 178 ILE A CA 1
ATOM 1408 C C . ILE A 1 178 ? 2.342 -6.670 -7.451 1.00 96.75 178 ILE A C 1
ATOM 1410 O O . ILE A 1 178 ? 2.866 -7.156 -6.453 1.00 96.75 178 ILE A O 1
ATOM 1414 N N . GLU A 1 179 ? 2.821 -6.891 -8.675 1.00 95.44 179 GLU A N 1
ATOM 1415 C CA . GLU A 1 179 ? 3.997 -7.718 -8.959 1.00 95.44 179 GLU A CA 1
ATOM 1416 C C . GLU A 1 179 ? 5.254 -7.193 -8.257 1.00 95.44 179 GLU A C 1
ATOM 1418 O O . GLU A 1 179 ? 6.051 -7.979 -7.753 1.00 95.44 179 GLU A O 1
ATOM 1423 N N . GLY A 1 180 ? 5.397 -5.871 -8.125 1.00 94.75 180 GLY A N 1
ATOM 1424 C CA . GLY A 1 180 ? 6.484 -5.250 -7.369 1.00 94.75 180 GLY A CA 1
ATOM 1425 C C . GLY A 1 180 ? 6.582 -5.691 -5.903 1.00 94.75 180 GLY A C 1
ATOM 1426 O O . GLY A 1 180 ? 7.649 -5.551 -5.313 1.00 94.75 180 GLY A O 1
ATOM 1427 N N . LEU A 1 181 ? 5.520 -6.260 -5.315 1.00 93.38 181 LEU A N 1
ATOM 1428 C CA . LEU A 1 181 ? 5.556 -6.829 -3.962 1.00 93.38 181 LEU A CA 1
ATOM 1429 C C . LEU A 1 181 ? 6.338 -8.149 -3.874 1.00 93.38 181 LEU A C 1
ATOM 1431 O O . LEU A 1 181 ? 6.779 -8.513 -2.786 1.00 93.38 181 LEU A O 1
ATOM 1435 N N . ILE A 1 182 ? 6.488 -8.867 -4.992 1.00 93.50 182 ILE A N 1
ATOM 1436 C CA . ILE A 1 182 ? 7.129 -10.192 -5.056 1.00 93.50 182 ILE A CA 1
ATOM 1437 C C . ILE A 1 182 ? 8.413 -10.205 -5.893 1.00 93.50 182 ILE A C 1
ATOM 1439 O O . ILE A 1 182 ? 9.080 -11.235 -5.972 1.00 93.50 182 ILE A O 1
ATOM 1443 N N . VAL A 1 183 ? 8.769 -9.083 -6.525 1.00 93.50 183 VAL A N 1
ATOM 1444 C CA . VAL A 1 183 ? 9.991 -8.981 -7.327 1.00 93.50 183 VAL A CA 1
ATOM 1445 C C . VAL A 1 183 ? 11.233 -9.201 -6.444 1.00 93.50 183 VAL A C 1
ATOM 1447 O O . VAL A 1 183 ? 11.417 -8.480 -5.457 1.00 93.50 183 VAL A O 1
ATOM 1450 N N . PRO A 1 184 ? 12.121 -10.154 -6.793 1.00 92.00 184 PRO A N 1
ATOM 1451 C CA . PRO A 1 184 ? 13.334 -10.402 -6.027 1.00 92.00 184 PRO A CA 1
ATOM 1452 C C . PRO A 1 184 ? 14.280 -9.199 -6.034 1.00 92.00 184 PRO A C 1
ATOM 1454 O O . PRO A 1 184 ? 14.612 -8.630 -7.075 1.00 92.00 184 PRO A O 1
ATOM 1457 N N . LEU A 1 185 ? 14.804 -8.850 -4.857 1.00 91.06 185 LEU A N 1
ATOM 1458 C CA . LEU A 1 185 ? 15.802 -7.783 -4.736 1.00 91.06 185 LEU A CA 1
ATOM 1459 C C . LEU A 1 185 ? 17.100 -8.095 -5.495 1.00 91.06 185 LEU A C 1
ATOM 1461 O O . LEU A 1 185 ? 17.834 -7.171 -5.836 1.00 91.06 185 LEU A O 1
ATOM 1465 N N . THR A 1 186 ? 17.410 -9.372 -5.726 1.00 91.88 186 THR A N 1
ATOM 1466 C CA . THR A 1 186 ? 18.558 -9.808 -6.533 1.00 91.88 186 THR A CA 1
ATOM 1467 C C . THR A 1 186 ? 18.453 -9.292 -7.959 1.00 91.88 186 THR A C 1
ATOM 1469 O O . THR A 1 186 ? 19.395 -8.674 -8.443 1.00 91.88 186 THR A O 1
ATOM 1472 N N . ASP A 1 187 ? 17.288 -9.439 -8.580 1.00 91.50 187 ASP A N 1
ATOM 1473 C CA . ASP A 1 187 ? 17.074 -9.091 -9.986 1.00 91.50 187 ASP A CA 1
ATOM 1474 C C . ASP A 1 187 ? 17.128 -7.571 -10.168 1.00 91.50 187 ASP A C 1
ATOM 1476 O O . ASP A 1 187 ? 17.748 -7.064 -11.101 1.00 91.50 187 ASP A O 1
ATOM 1480 N N . ILE A 1 188 ? 16.579 -6.823 -9.202 1.00 91.62 188 ILE A N 1
ATOM 1481 C CA . ILE A 1 188 ? 16.702 -5.360 -9.159 1.00 91.62 188 ILE A CA 1
ATOM 1482 C C . ILE A 1 188 ? 18.164 -4.927 -9.003 1.00 91.62 188 ILE A C 1
ATOM 1484 O O . ILE A 1 188 ? 18.593 -3.974 -9.649 1.00 91.62 188 ILE A O 1
ATOM 1488 N N . LYS A 1 189 ? 18.949 -5.607 -8.158 1.00 91.50 189 LYS A N 1
ATOM 1489 C CA . LYS A 1 189 ? 20.379 -5.302 -7.996 1.00 91.50 189 LYS A CA 1
ATOM 1490 C C . LYS A 1 189 ? 21.160 -5.563 -9.282 1.00 91.50 189 LYS A C 1
ATOM 1492 O O . LYS A 1 189 ? 21.988 -4.727 -9.627 1.00 91.50 189 LYS A O 1
ATOM 1497 N N . VAL A 1 190 ? 20.879 -6.660 -9.986 1.00 91.38 190 VAL A N 1
ATOM 1498 C CA . VAL A 1 190 ? 21.502 -6.962 -11.285 1.00 91.38 190 VAL A CA 1
ATOM 1499 C C . VAL A 1 190 ? 21.129 -5.894 -12.313 1.00 91.38 190 VAL A C 1
ATOM 1501 O O . VAL A 1 190 ? 22.020 -5.305 -12.913 1.00 91.38 190 VAL A O 1
ATOM 1504 N N . ALA A 1 191 ? 19.847 -5.536 -12.429 1.00 91.19 191 ALA A N 1
ATOM 1505 C CA . ALA A 1 191 ? 19.392 -4.473 -13.331 1.00 91.19 191 ALA A CA 1
ATOM 1506 C C . ALA A 1 191 ? 20.074 -3.115 -13.058 1.00 91.19 191 ALA A C 1
ATOM 1508 O O . ALA A 1 191 ? 20.333 -2.336 -13.973 1.00 91.19 191 ALA A O 1
ATOM 1509 N N . LEU A 1 192 ? 20.384 -2.817 -11.790 1.00 90.25 192 LEU A N 1
ATOM 1510 C CA . LEU A 1 192 ? 21.130 -1.615 -11.406 1.00 90.25 192 LEU A CA 1
ATOM 1511 C C . LEU A 1 192 ? 22.633 -1.714 -11.703 1.00 90.25 192 LEU A C 1
ATOM 1513 O O . LEU A 1 192 ? 23.240 -0.703 -12.047 1.00 90.25 192 LEU A O 1
ATOM 1517 N N . GLN A 1 193 ? 23.242 -2.892 -11.545 1.00 92.25 193 GLN A N 1
ATOM 1518 C CA . GLN A 1 193 ? 24.644 -3.131 -11.911 1.00 92.25 193 GLN A CA 1
ATOM 1519 C C . GLN A 1 193 ? 24.836 -3.034 -13.428 1.00 92.25 193 GLN A C 1
ATOM 1521 O O . GLN A 1 193 ? 25.800 -2.435 -13.896 1.00 92.25 193 GLN A O 1
ATOM 1526 N N . GLU A 1 194 ? 23.873 -3.548 -14.186 1.00 91.69 194 GLU A N 1
ATOM 1527 C CA . GLU A 1 194 ? 23.817 -3.518 -15.644 1.00 91.69 194 GLU A CA 1
ATOM 1528 C C . GLU A 1 194 ? 22.952 -2.353 -16.151 1.00 91.69 194 GLU A C 1
ATOM 1530 O O . GLU A 1 194 ? 22.065 -2.510 -16.993 1.00 91.69 194 GLU A O 1
ATOM 1535 N N . PHE A 1 195 ? 23.171 -1.156 -15.600 1.00 90.69 195 PHE A N 1
ATOM 1536 C CA . PHE A 1 195 ? 22.295 -0.010 -15.844 1.00 90.69 195 PHE A CA 1
ATOM 1537 C C . PHE A 1 195 ? 22.167 0.354 -17.331 1.00 90.69 195 PHE A C 1
ATOM 1539 O O . PHE A 1 195 ? 21.056 0.563 -17.811 1.00 90.69 195 PHE A O 1
ATOM 1546 N N . ASP A 1 196 ? 23.278 0.431 -18.071 1.00 90.62 196 ASP A N 1
ATOM 1547 C CA . ASP A 1 196 ? 23.265 0.904 -19.462 1.00 90.62 196 ASP A CA 1
ATOM 1548 C C . ASP A 1 196 ? 22.486 -0.031 -20.393 1.00 90.62 196 ASP A C 1
ATOM 1550 O O . ASP A 1 196 ? 21.734 0.431 -21.255 1.00 90.62 196 ASP A O 1
ATOM 1554 N N . SER A 1 197 ? 22.651 -1.344 -20.232 1.00 89.00 197 SER A N 1
ATOM 1555 C CA . SER A 1 197 ? 21.908 -2.347 -20.999 1.00 89.00 197 SER A CA 1
ATOM 1556 C C . SER A 1 197 ? 20.436 -2.374 -20.591 1.00 89.00 197 SER A C 1
ATOM 1558 O O . SER A 1 197 ? 19.562 -2.297 -21.455 1.00 89.00 197 SER A O 1
ATOM 1560 N N . THR A 1 198 ? 20.156 -2.370 -19.284 1.00 90.75 198 THR A N 1
ATOM 1561 C CA . THR A 1 198 ? 18.799 -2.280 -18.724 1.00 90.75 198 THR A CA 1
ATOM 1562 C C . THR A 1 198 ? 18.061 -1.057 -19.271 1.00 90.75 198 THR A C 1
ATOM 1564 O O . THR A 1 198 ? 16.938 -1.163 -19.765 1.00 90.75 198 THR A O 1
ATOM 1567 N N . PHE A 1 199 ? 18.703 0.113 -19.248 1.00 91.62 199 PHE A N 1
ATOM 1568 C CA . PHE A 1 199 ? 18.139 1.355 -19.764 1.00 91.62 199 PHE A CA 1
ATOM 1569 C C . PHE A 1 199 ? 17.874 1.280 -21.270 1.00 91.62 199 PHE A C 1
ATOM 1571 O O . PHE A 1 199 ? 16.783 1.643 -21.711 1.00 91.62 199 PHE A O 1
ATOM 1578 N N . LYS A 1 200 ? 18.836 0.790 -22.068 1.00 90.00 200 LYS A N 1
ATOM 1579 C CA . LYS A 1 200 ? 18.668 0.624 -23.523 1.00 90.00 200 LYS A CA 1
ATOM 1580 C C . LYS A 1 200 ? 17.492 -0.292 -23.850 1.00 90.00 200 LYS A C 1
ATOM 1582 O O . LYS A 1 200 ? 16.681 0.071 -24.701 1.00 90.00 200 LYS A O 1
ATOM 1587 N N . TYR A 1 201 ? 17.372 -1.426 -23.161 1.00 90.12 201 TYR A N 1
ATOM 1588 C CA . TYR A 1 201 ? 16.259 -2.356 -23.335 1.00 90.12 201 TYR A CA 1
ATOM 1589 C C . TYR A 1 201 ? 14.911 -1.678 -23.054 1.00 90.12 201 TYR A C 1
ATOM 1591 O O . TYR A 1 201 ? 14.026 -1.674 -23.909 1.00 90.12 201 TYR A O 1
ATOM 1599 N N . LEU A 1 202 ? 14.766 -1.039 -21.887 1.00 91.94 202 LEU A N 1
ATOM 1600 C CA . LEU A 1 202 ? 13.517 -0.380 -21.488 1.00 91.94 202 LEU A CA 1
ATOM 1601 C C . LEU A 1 202 ? 13.155 0.786 -22.421 1.00 91.94 202 LEU A C 1
ATOM 1603 O O . LEU A 1 202 ? 11.990 0.947 -22.784 1.00 91.94 202 LEU A O 1
ATOM 1607 N N . ALA A 1 203 ? 14.143 1.568 -22.864 1.00 89.69 203 ALA A N 1
ATOM 1608 C CA . ALA A 1 203 ? 13.934 2.663 -23.806 1.00 89.69 203 ALA A CA 1
ATOM 1609 C C . ALA A 1 203 ? 13.464 2.171 -25.185 1.00 89.69 203 ALA A C 1
ATOM 1611 O O . ALA A 1 203 ? 12.563 2.773 -25.776 1.00 89.69 203 ALA A O 1
ATOM 1612 N N . GLN A 1 204 ? 14.035 1.073 -25.689 1.00 87.75 204 GLN A N 1
ATOM 1613 C CA . GLN A 1 204 ? 13.606 0.454 -26.946 1.00 87.75 204 GLN A CA 1
ATOM 1614 C C . GLN A 1 204 ? 12.176 -0.082 -26.843 1.00 87.75 204 GLN A C 1
ATOM 1616 O O . GLN A 1 204 ? 11.345 0.231 -27.694 1.00 87.75 204 GLN A O 1
ATOM 1621 N N . GLU A 1 205 ? 11.868 -0.826 -25.780 1.00 85.38 205 GLU A N 1
ATOM 1622 C CA . GLU A 1 205 ? 10.526 -1.364 -25.531 1.00 85.38 205 GLU A CA 1
ATOM 1623 C C . GLU A 1 205 ? 9.470 -0.253 -25.416 1.00 85.38 205 GLU A C 1
ATOM 1625 O O . GLU A 1 205 ? 8.403 -0.349 -26.022 1.00 85.38 205 GLU A O 1
ATOM 1630 N N . ALA A 1 206 ? 9.773 0.837 -24.705 1.00 84.69 206 ALA A N 1
ATOM 1631 C CA . ALA A 1 206 ? 8.863 1.975 -24.581 1.00 84.69 206 ALA A CA 1
ATOM 1632 C C . ALA A 1 206 ? 8.629 2.702 -25.921 1.00 84.69 206 ALA A C 1
ATOM 1634 O O . ALA A 1 206 ? 7.521 3.170 -26.180 1.00 84.69 206 ALA A O 1
ATOM 1635 N N . SER A 1 207 ? 9.646 2.773 -26.787 1.00 76.25 207 SER A N 1
ATOM 1636 C CA . SER A 1 207 ? 9.561 3.429 -28.106 1.00 76.25 207 SER A CA 1
ATOM 1637 C C . SER A 1 207 ? 8.759 2.612 -29.125 1.00 76.25 207 SER A C 1
ATOM 1639 O O . SER A 1 207 ? 8.086 3.172 -29.994 1.00 76.25 207 SER A O 1
ATOM 1641 N N . VAL A 1 208 ? 8.789 1.279 -29.011 1.00 62.19 208 VAL A N 1
ATOM 1642 C CA . VAL A 1 208 ? 7.928 0.395 -29.813 1.00 62.19 208 VAL A CA 1
ATOM 1643 C C . VAL A 1 208 ? 6.461 0.718 -29.522 1.00 62.19 208 VAL A C 1
ATOM 1645 O O . VAL A 1 208 ? 5.679 0.841 -30.451 1.00 62.19 208 VAL A O 1
ATOM 1648 N N . GLY A 1 209 ? 6.094 0.969 -28.262 1.00 56.00 209 GLY A N 1
ATOM 1649 C CA . GLY A 1 209 ? 4.733 1.367 -27.893 1.00 56.00 209 GLY A CA 1
ATOM 1650 C C . GLY A 1 209 ? 4.260 2.685 -28.521 1.00 56.00 209 GLY A C 1
ATOM 1651 O O . GLY A 1 209 ? 3.095 2.789 -28.884 1.00 56.00 209 GLY A O 1
ATOM 1652 N N . GLU A 1 210 ? 5.144 3.673 -28.697 1.00 53.75 210 GLU A N 1
ATOM 1653 C CA . GLU A 1 210 ? 4.796 4.994 -29.254 1.00 53.75 210 GLU A CA 1
ATOM 1654 C C . GLU A 1 210 ? 4.510 4.962 -30.764 1.00 53.75 210 GLU A C 1
ATOM 1656 O O . GLU A 1 210 ? 3.663 5.710 -31.251 1.00 53.75 210 GLU A O 1
ATOM 1661 N N . SER A 1 211 ? 5.162 4.066 -31.509 1.00 42.19 211 SER A N 1
ATOM 1662 C CA . SER A 1 211 ? 5.005 3.957 -32.968 1.00 42.19 211 SER A CA 1
ATOM 1663 C C . SER A 1 211 ? 3.674 3.319 -33.398 1.00 42.19 211 SER A C 1
ATOM 1665 O O . SER A 1 211 ? 3.203 3.591 -34.500 1.00 42.19 211 SER A O 1
ATOM 1667 N N . TYR A 1 212 ? 3.013 2.560 -32.515 1.00 41.66 212 TYR A N 1
ATOM 1668 C CA . TYR A 1 212 ? 1.673 1.996 -32.751 1.00 41.66 212 TYR A CA 1
ATOM 1669 C C . TYR A 1 212 ? 0.518 2.944 -32.391 1.00 41.66 212 TYR A C 1
ATOM 1671 O O . TYR A 1 212 ? -0.622 2.667 -32.742 1.00 41.66 212 TYR A O 1
ATOM 1679 N N . ILE A 1 213 ? 0.775 4.077 -31.727 1.00 43.69 213 ILE A N 1
ATOM 1680 C CA . ILE A 1 213 ? -0.277 5.037 -31.322 1.00 43.69 213 ILE A CA 1
ATOM 1681 C C . ILE A 1 213 ? -0.751 5.896 -32.516 1.00 43.69 213 ILE A C 1
ATOM 1683 O O . ILE A 1 213 ? -1.745 6.613 -32.422 1.00 43.69 213 ILE A O 1
ATOM 1687 N N . GLY A 1 214 ? -0.070 5.798 -33.664 1.00 38.56 214 GLY A N 1
ATOM 1688 C CA . GLY A 1 214 ? -0.354 6.577 -34.868 1.00 38.56 214 GLY A CA 1
ATOM 1689 C C . GLY A 1 214 ? -1.651 6.233 -35.606 1.00 38.56 214 GLY A C 1
ATOM 1690 O O . GLY A 1 214 ? -2.073 7.054 -36.407 1.00 38.56 214 GLY A O 1
ATOM 1691 N N . ASN A 1 215 ? -2.292 5.086 -35.358 1.00 38.84 215 ASN A N 1
ATOM 1692 C CA . ASN A 1 215 ? -3.605 4.738 -35.916 1.00 38.84 215 ASN A CA 1
ATOM 1693 C C . ASN A 1 215 ? -4.274 3.673 -35.030 1.00 38.84 215 ASN A C 1
ATOM 1695 O O . ASN A 1 215 ? -3.745 2.578 -34.896 1.00 38.84 215 ASN A O 1
ATOM 1699 N N . GLU A 1 216 ? -5.434 4.018 -34.467 1.00 41.91 216 GLU A N 1
ATOM 1700 C CA . GLU A 1 216 ? -6.269 3.213 -33.557 1.00 41.91 216 GLU A CA 1
ATOM 1701 C C . GLU A 1 216 ? -5.649 2.860 -32.189 1.00 41.91 216 GLU A C 1
ATOM 1703 O O . GLU A 1 216 ? -4.579 2.276 -32.043 1.00 41.91 216 GLU A O 1
ATOM 1708 N N . GLN A 1 217 ? -6.368 3.249 -31.131 1.00 51.88 217 GLN A N 1
ATOM 1709 C CA . GLN A 1 217 ? -6.034 2.880 -29.761 1.00 51.88 217 GLN A CA 1
ATOM 1710 C C . GLN A 1 217 ? -6.106 1.354 -29.594 1.00 51.88 217 GLN A C 1
ATOM 1712 O O . GLN A 1 217 ? -6.991 0.709 -30.145 1.00 51.88 217 GLN A O 1
ATOM 1717 N N . VAL A 1 218 ? -5.232 0.833 -28.725 1.00 52.19 218 VAL A N 1
ATOM 1718 C CA . VAL A 1 218 ? -5.116 -0.563 -28.250 1.00 52.19 218 VAL A CA 1
ATOM 1719 C C . VAL A 1 218 ? -4.089 -1.429 -28.999 1.00 52.19 218 VAL A C 1
ATOM 1721 O O . VAL A 1 218 ? -4.437 -2.292 -29.796 1.00 52.19 218 VAL A O 1
ATOM 1724 N N . SER A 1 219 ? -2.808 -1.317 -28.618 1.00 47.44 219 SER A N 1
ATOM 1725 C CA . SER A 1 219 ? -1.844 -2.428 -28.776 1.00 47.44 219 SER A CA 1
ATOM 1726 C C . SER A 1 219 ? -0.608 -2.348 -27.858 1.00 47.44 219 SER A C 1
ATOM 1728 O O . SER A 1 219 ? 0.470 -2.807 -28.225 1.00 47.44 219 SER A O 1
ATOM 1730 N N . LEU A 1 220 ? -0.715 -1.788 -26.647 1.00 47.59 220 LEU A N 1
ATOM 1731 C CA . LEU A 1 220 ? 0.421 -1.814 -25.706 1.00 47.59 220 LEU A CA 1
ATOM 1732 C C . LEU A 1 220 ? 0.531 -3.163 -24.954 1.00 47.59 220 LEU A C 1
ATOM 1734 O O . LEU A 1 220 ? 1.595 -3.488 -24.440 1.00 47.59 220 LEU A O 1
ATOM 1738 N N . PHE A 1 221 ? -0.548 -3.964 -24.907 1.00 51.56 221 PHE A N 1
ATOM 1739 C CA . PHE A 1 221 ? -0.659 -5.124 -24.000 1.00 51.56 221 PHE A CA 1
ATOM 1740 C C . PHE A 1 221 ? -1.336 -6.374 -24.589 1.00 51.56 221 PHE A C 1
ATOM 1742 O O . PHE A 1 221 ? -1.822 -7.216 -23.834 1.00 51.56 221 PHE A O 1
ATOM 1749 N N . LYS A 1 222 ? -1.382 -6.537 -25.920 1.00 41.22 222 LYS A N 1
ATOM 1750 C CA . LYS A 1 222 ? -1.733 -7.847 -26.497 1.00 41.22 222 LYS A CA 1
ATOM 1751 C C . LYS A 1 222 ? -0.595 -8.832 -26.224 1.00 41.22 222 LYS A C 1
ATOM 1753 O O . LYS A 1 222 ? 0.567 -8.508 -26.442 1.00 41.22 222 LYS A O 1
ATOM 1758 N N . SER A 1 223 ? -0.938 -10.039 -25.776 1.00 40.28 223 SER A N 1
ATOM 1759 C CA . SER A 1 223 ? -0.011 -11.147 -25.508 1.00 40.28 223 SER A CA 1
ATOM 1760 C C . SER A 1 223 ? 0.535 -11.811 -26.780 1.00 40.28 223 SER A C 1
ATOM 1762 O O . SER A 1 223 ? 0.817 -13.009 -26.772 1.00 40.28 223 SER A O 1
ATOM 1764 N N . GLU A 1 224 ? 0.633 -11.085 -27.891 1.00 40.34 224 GLU A N 1
ATOM 1765 C CA . GLU A 1 224 ? 1.228 -11.637 -29.102 1.00 40.34 224 GLU A CA 1
ATOM 1766 C C . GLU A 1 224 ? 2.744 -11.518 -29.009 1.00 40.34 224 GLU A C 1
ATOM 1768 O O . GLU A 1 224 ? 3.307 -10.455 -28.737 1.00 40.34 224 GLU A O 1
ATOM 1773 N N . SER A 1 225 ? 3.400 -12.662 -29.181 1.00 36.75 225 SER A N 1
ATOM 1774 C CA . SER A 1 225 ? 4.849 -12.782 -29.219 1.00 36.75 225 SER A CA 1
ATOM 1775 C C . SER A 1 225 ? 5.372 -11.826 -30.295 1.00 36.75 225 SER A C 1
ATOM 1777 O O . SER A 1 225 ? 4.922 -11.920 -31.440 1.00 36.75 225 SER A O 1
ATOM 1779 N N . PRO A 1 226 ? 6.303 -10.907 -29.982 1.00 41.09 226 PRO A N 1
ATOM 1780 C CA . PRO A 1 226 ? 6.865 -10.046 -31.009 1.00 41.09 226 PRO A CA 1
ATOM 1781 C C . PRO A 1 226 ? 7.536 -10.917 -32.085 1.00 41.09 226 PRO A C 1
ATOM 1783 O O . PRO A 1 226 ? 8.104 -11.964 -31.749 1.00 41.09 226 PRO A O 1
ATOM 1786 N N . PRO A 1 227 ? 7.498 -10.511 -33.371 1.00 35.69 227 PRO A N 1
ATOM 1787 C CA . PRO A 1 227 ? 8.175 -11.242 -34.435 1.00 35.69 227 PRO A CA 1
ATOM 1788 C C . PRO A 1 227 ? 9.647 -11.399 -34.060 1.00 35.69 227 PRO A C 1
ATOM 1790 O O . PRO A 1 227 ? 10.263 -10.452 -33.562 1.00 35.69 227 PRO A O 1
ATOM 1793 N N . SER A 1 228 ? 10.173 -12.613 -34.247 1.00 39.44 228 SER A N 1
ATOM 1794 C CA . SER A 1 228 ? 11.487 -13.060 -33.779 1.00 39.44 228 SER A CA 1
ATOM 1795 C C . SER A 1 228 ? 12.551 -11.973 -33.949 1.00 39.44 228 SER A C 1
ATOM 1797 O O . SER A 1 228 ? 13.055 -11.739 -35.054 1.00 39.44 228 SER A O 1
ATOM 1799 N N . ARG A 1 229 ? 12.891 -11.290 -32.851 1.00 45.03 229 ARG A N 1
ATOM 1800 C CA . ARG A 1 229 ? 14.013 -10.355 -32.844 1.00 45.03 229 ARG A CA 1
ATOM 1801 C C . ARG A 1 229 ? 15.283 -11.168 -33.060 1.00 45.03 229 ARG A C 1
ATOM 1803 O O . ARG A 1 229 ? 15.473 -12.214 -32.439 1.00 45.03 229 ARG A O 1
ATOM 1810 N N . ARG A 1 230 ? 16.132 -10.692 -33.976 1.00 39.72 230 ARG A N 1
ATOM 1811 C CA . ARG A 1 230 ? 17.491 -11.211 -34.173 1.00 39.72 230 ARG A CA 1
ATOM 1812 C C . ARG A 1 230 ? 18.165 -11.350 -32.806 1.00 39.72 230 ARG A C 1
ATOM 1814 O O . ARG A 1 230 ? 17.983 -10.488 -31.954 1.00 39.72 230 ARG A O 1
ATOM 1821 N N . ALA A 1 231 ? 18.900 -12.443 -32.623 1.00 41.28 231 ALA A N 1
ATOM 1822 C CA . ALA A 1 231 ? 19.579 -12.841 -31.394 1.00 41.28 231 ALA A CA 1
ATOM 1823 C C . ALA A 1 231 ? 20.654 -11.828 -30.947 1.00 41.28 231 ALA A C 1
ATOM 1825 O O . ALA A 1 231 ? 21.848 -12.082 -31.062 1.00 41.28 231 ALA A O 1
ATOM 1826 N N . SER A 1 232 ? 20.234 -10.667 -30.457 1.00 44.06 232 SER A N 1
ATOM 1827 C CA . SER A 1 232 ? 21.097 -9.657 -29.857 1.00 44.06 232 SER A CA 1
ATOM 1828 C C . SER A 1 232 ? 20.699 -9.507 -28.393 1.00 44.06 232 SER A C 1
ATOM 1830 O O . SER A 1 232 ? 19.641 -8.957 -28.103 1.00 44.06 232 SER A O 1
ATOM 1832 N N . GLU A 1 233 ? 21.552 -10.052 -27.522 1.00 49.56 233 GLU A N 1
ATOM 1833 C CA . GLU A 1 233 ? 21.552 -9.925 -26.057 1.00 49.56 233 GLU A CA 1
ATOM 1834 C C . GLU A 1 233 ? 20.271 -10.428 -25.365 1.00 49.56 233 GLU A C 1
ATOM 1836 O O . GLU A 1 233 ? 19.312 -9.696 -25.129 1.00 49.56 233 GLU A O 1
ATOM 1841 N N . ARG A 1 234 ? 20.254 -11.723 -25.011 1.00 54.19 234 ARG A N 1
ATOM 1842 C CA . ARG A 1 234 ? 19.293 -12.237 -24.026 1.00 54.19 234 ARG A CA 1
ATOM 1843 C C . ARG A 1 234 ? 19.651 -11.643 -22.669 1.00 54.19 234 ARG A C 1
ATOM 1845 O O . ARG A 1 234 ? 20.686 -11.980 -22.107 1.00 54.19 234 ARG A O 1
ATOM 1852 N N . TYR A 1 235 ? 18.796 -10.773 -22.159 1.00 64.69 235 TYR A N 1
ATOM 1853 C CA . TYR A 1 235 ? 18.892 -10.278 -20.794 1.00 64.69 235 TYR A CA 1
ATOM 1854 C C . TYR A 1 235 ? 18.111 -11.224 -19.880 1.00 64.69 235 TYR A C 1
ATOM 1856 O O . TYR A 1 235 ? 16.883 -11.147 -19.829 1.00 64.69 235 TYR A O 1
ATOM 1864 N N . GLU A 1 236 ? 18.812 -12.115 -19.177 1.00 70.31 236 GLU A N 1
ATOM 1865 C CA . GLU A 1 236 ? 18.207 -13.133 -18.296 1.00 70.31 236 GLU A CA 1
ATOM 1866 C C . GLU A 1 236 ? 17.229 -12.515 -17.276 1.00 7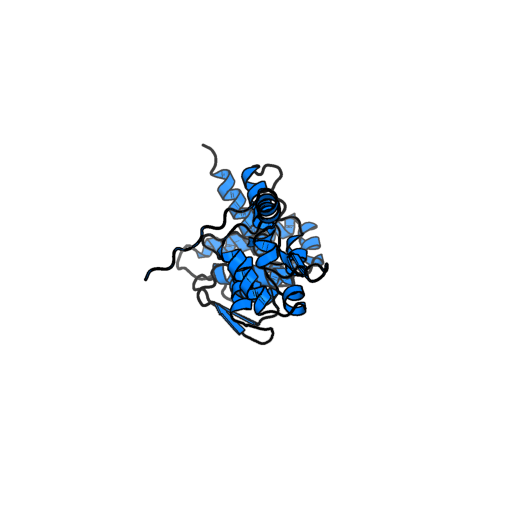0.31 236 GLU A C 1
ATOM 1868 O O . GLU A 1 236 ? 16.156 -13.059 -17.024 1.00 70.31 236 GLU A O 1
ATOM 1873 N N . ILE A 1 237 ? 17.520 -11.307 -16.773 1.00 75.12 237 ILE A N 1
ATOM 1874 C CA . ILE A 1 237 ? 16.652 -10.585 -15.825 1.00 75.12 237 ILE A CA 1
ATOM 1875 C C . ILE A 1 237 ? 15.255 -10.247 -16.373 1.00 75.12 237 ILE A C 1
ATOM 1877 O O . ILE A 1 237 ? 14.312 -10.087 -15.599 1.00 75.12 237 ILE A O 1
ATOM 1881 N N . PHE A 1 238 ? 15.100 -10.127 -17.696 1.00 79.06 238 PHE A N 1
ATOM 1882 C CA . PHE A 1 238 ? 13.829 -9.782 -18.341 1.00 79.06 238 PHE A CA 1
ATOM 1883 C C . PHE A 1 238 ? 13.036 -11.014 -18.800 1.00 79.06 238 PHE A C 1
ATOM 1885 O O . PHE A 1 238 ? 11.954 -10.851 -19.366 1.00 79.06 238 PHE A O 1
ATOM 1892 N N . GLU A 1 239 ? 13.523 -12.230 -18.526 1.00 81.69 239 GLU A N 1
ATOM 1893 C CA . GLU A 1 239 ? 12.724 -13.456 -18.659 1.00 81.69 239 GLU A CA 1
ATOM 1894 C C . GLU A 1 239 ? 11.625 -13.521 -17.587 1.00 81.69 239 GLU A C 1
ATOM 1896 O O . GLU A 1 239 ? 10.532 -14.035 -17.832 1.00 81.69 239 GLU A O 1
ATOM 1901 N N . ASN A 1 240 ? 11.870 -12.926 -16.414 1.00 87.62 240 ASN A N 1
ATOM 1902 C CA . ASN A 1 240 ? 10.852 -12.757 -15.387 1.00 87.62 240 ASN A CA 1
ATOM 1903 C C . ASN A 1 240 ? 9.923 -11.583 -15.741 1.00 87.62 240 ASN A C 1
ATOM 1905 O O . ASN A 1 240 ? 10.284 -10.406 -15.638 1.00 87.62 240 ASN A O 1
ATOM 1909 N N . GLN A 1 241 ? 8.683 -11.905 -16.115 1.00 90.31 241 GLN A N 1
ATOM 1910 C CA . GLN A 1 241 ? 7.700 -10.905 -16.529 1.00 90.31 241 GLN A CA 1
ATOM 1911 C C . GLN A 1 241 ? 7.371 -9.887 -15.424 1.00 90.31 241 GLN A C 1
ATOM 1913 O O . GLN A 1 241 ? 7.163 -8.714 -15.731 1.00 90.31 241 GLN A O 1
ATOM 1918 N N . SER A 1 242 ? 7.354 -10.300 -14.154 1.00 93.50 242 SER A N 1
ATOM 1919 C CA . SER A 1 242 ? 7.088 -9.405 -13.022 1.00 93.50 242 SER A CA 1
ATOM 1920 C C . SER A 1 242 ? 8.217 -8.391 -12.830 1.00 93.50 242 SER A C 1
ATOM 1922 O O . SER A 1 242 ? 7.955 -7.204 -12.627 1.00 93.50 242 SER A O 1
ATOM 1924 N N . VAL A 1 243 ? 9.473 -8.827 -12.988 1.00 93.31 243 VAL A N 1
ATOM 1925 C CA . VAL A 1 243 ? 10.651 -7.939 -12.983 1.00 93.31 243 VAL A CA 1
ATOM 1926 C C . VAL A 1 243 ? 10.561 -6.949 -14.141 1.00 93.31 243 VAL A C 1
ATOM 1928 O O . VAL A 1 243 ? 10.688 -5.740 -13.933 1.00 93.31 243 VAL A O 1
ATOM 1931 N N . LYS A 1 244 ? 10.264 -7.443 -15.350 1.00 93.12 244 LYS A N 1
ATOM 1932 C CA . LYS A 1 244 ? 10.092 -6.605 -16.542 1.00 93.12 244 LYS A CA 1
ATOM 1933 C C . LYS A 1 244 ? 9.006 -5.546 -16.346 1.00 93.12 244 LYS A C 1
ATOM 1935 O O . LYS A 1 244 ? 9.256 -4.373 -16.610 1.00 93.12 244 LYS A O 1
ATOM 1940 N N . ASN A 1 245 ? 7.821 -5.934 -15.879 1.00 94.75 245 ASN A N 1
ATOM 1941 C CA . ASN A 1 245 ? 6.693 -5.023 -15.678 1.00 94.75 245 ASN A CA 1
ATOM 1942 C C . ASN A 1 245 ? 7.009 -3.952 -14.630 1.00 94.75 245 ASN A C 1
ATOM 1944 O O . ASN A 1 245 ? 6.765 -2.767 -14.869 1.00 94.75 245 ASN A O 1
ATOM 1948 N N . TYR A 1 246 ? 7.589 -4.355 -13.498 1.00 95.50 246 TYR A N 1
ATOM 1949 C CA . TYR A 1 246 ? 7.964 -3.440 -12.425 1.00 95.50 246 TYR A CA 1
ATOM 1950 C C . TYR A 1 246 ? 9.019 -2.420 -12.879 1.00 95.50 246 TYR A C 1
ATOM 1952 O O . TYR A 1 246 ? 8.823 -1.212 -12.718 1.00 95.50 246 TYR A O 1
ATOM 1960 N N . LEU A 1 247 ? 10.104 -2.883 -13.513 1.00 94.94 247 LEU A N 1
ATOM 1961 C CA . LEU A 1 247 ? 11.158 -2.009 -14.041 1.00 94.94 247 LEU A CA 1
ATOM 1962 C C . LEU A 1 247 ? 10.646 -1.102 -15.164 1.00 94.94 247 LEU A C 1
ATOM 1964 O O . LEU A 1 247 ? 11.016 0.070 -15.217 1.00 94.94 247 LEU A O 1
ATOM 1968 N N . MET A 1 248 ? 9.759 -1.604 -16.026 1.00 95.44 248 MET A N 1
ATOM 1969 C CA . MET A 1 248 ? 9.123 -0.804 -17.071 1.00 95.44 248 MET A CA 1
ATOM 1970 C C . MET A 1 248 ? 8.258 0.313 -16.479 1.00 95.44 248 MET A C 1
ATOM 1972 O O . MET A 1 248 ? 8.386 1.464 -16.893 1.00 95.44 248 MET A O 1
ATOM 1976 N N . LEU A 1 249 ? 7.421 0.024 -15.476 1.00 95.25 249 LEU A N 1
ATOM 1977 C CA . LEU A 1 249 ? 6.616 1.061 -14.825 1.00 95.25 249 LEU A CA 1
ATOM 1978 C C . LEU A 1 249 ? 7.502 2.120 -14.145 1.00 95.25 249 LEU A C 1
ATOM 1980 O O . LEU A 1 249 ? 7.232 3.315 -14.277 1.00 95.25 249 LEU A O 1
ATOM 1984 N N . ALA A 1 250 ? 8.582 1.701 -13.477 1.00 93.94 250 ALA A N 1
ATOM 1985 C CA . ALA A 1 250 ? 9.555 2.612 -12.871 1.00 93.94 250 ALA A CA 1
ATOM 1986 C C . ALA A 1 250 ? 10.268 3.492 -13.909 1.00 93.94 250 ALA A C 1
ATOM 1988 O O . ALA A 1 250 ? 10.421 4.698 -13.705 1.00 93.94 250 ALA A O 1
ATOM 1989 N N . PHE A 1 251 ? 10.655 2.913 -15.046 1.00 93.94 251 PHE A N 1
ATOM 1990 C CA . PHE A 1 251 ? 11.233 3.651 -16.165 1.00 93.94 251 PHE A CA 1
ATOM 1991 C C . PHE A 1 251 ? 10.260 4.695 -16.723 1.00 93.94 251 PHE A C 1
ATOM 1993 O O . PHE A 1 251 ? 10.645 5.850 -16.913 1.00 93.94 251 PHE A O 1
ATOM 2000 N N . LEU A 1 252 ? 8.995 4.326 -16.944 1.00 93.06 252 LEU A N 1
ATOM 2001 C CA . LEU A 1 252 ? 7.970 5.241 -17.452 1.00 93.06 252 LEU A CA 1
ATOM 2002 C C . LEU A 1 252 ? 7.679 6.387 -16.473 1.00 93.06 252 LEU A C 1
ATOM 2004 O O . LEU A 1 252 ? 7.503 7.527 -16.908 1.00 93.06 252 LEU A O 1
ATOM 2008 N N . ASP A 1 253 ? 7.676 6.117 -15.165 1.00 91.12 253 ASP A N 1
ATOM 2009 C CA . ASP A 1 253 ? 7.525 7.156 -14.141 1.00 91.12 253 ASP A CA 1
ATOM 2010 C C . ASP A 1 253 ? 8.691 8.159 -14.194 1.00 91.12 253 ASP A C 1
ATOM 2012 O O . ASP A 1 253 ? 8.484 9.375 -14.282 1.00 91.12 253 ASP A O 1
ATOM 2016 N N . ALA A 1 254 ? 9.929 7.652 -14.252 1.00 88.88 254 ALA A N 1
ATOM 2017 C CA . ALA A 1 254 ? 11.135 8.471 -14.360 1.00 88.88 254 ALA A CA 1
ATOM 2018 C C . ALA A 1 254 ? 11.178 9.291 -15.663 1.00 88.88 254 ALA A C 1
ATOM 2020 O O . ALA A 1 254 ? 11.463 10.494 -15.622 1.00 88.88 254 ALA A O 1
ATOM 2021 N N . LYS A 1 255 ? 10.842 8.679 -16.810 1.00 88.50 255 LYS A N 1
ATOM 2022 C CA . LYS A 1 255 ? 10.729 9.360 -18.112 1.00 88.50 255 LYS A CA 1
ATOM 2023 C C . LYS A 1 255 ? 9.699 10.487 -18.038 1.00 88.50 255 LYS A C 1
ATOM 2025 O O . LYS A 1 255 ? 10.020 11.636 -18.344 1.00 88.50 255 LYS A O 1
ATOM 2030 N N . GLY A 1 256 ? 8.496 10.194 -17.542 1.00 85.38 256 GLY A N 1
ATOM 2031 C CA . GLY A 1 256 ? 7.434 11.185 -17.394 1.00 85.38 256 GLY A CA 1
ATOM 2032 C C . GLY A 1 256 ? 7.813 12.330 -16.450 1.00 85.38 256 GLY A C 1
ATOM 2033 O O . GLY A 1 256 ? 7.477 13.488 -16.708 1.00 85.38 256 GLY A O 1
ATOM 2034 N N . TYR A 1 257 ? 8.537 12.048 -15.363 1.00 82.88 257 TYR A N 1
ATOM 2035 C CA . TYR A 1 257 ? 9.069 13.088 -14.480 1.00 82.88 257 TYR A CA 1
ATOM 2036 C C . TYR A 1 257 ? 10.070 14.000 -15.205 1.00 82.88 257 TYR A C 1
ATOM 2038 O O . TYR A 1 257 ? 9.942 15.225 -15.126 1.00 82.88 257 TYR A O 1
ATOM 2046 N N . ALA A 1 258 ? 11.026 13.421 -15.939 1.00 84.31 258 ALA A N 1
ATOM 2047 C CA . ALA A 1 258 ? 12.045 14.163 -16.682 1.00 84.31 258 ALA A CA 1
ATOM 2048 C C . ALA A 1 258 ? 11.452 15.047 -17.795 1.00 84.31 258 ALA A C 1
ATOM 2050 O O . ALA A 1 258 ? 11.920 16.161 -18.029 1.00 84.31 258 ALA A O 1
ATOM 2051 N N . GLU A 1 259 ? 10.397 14.593 -18.471 1.00 82.94 259 GLU A N 1
ATOM 2052 C CA . GLU A 1 259 ? 9.695 15.391 -19.483 1.00 82.94 259 GLU A CA 1
ATOM 2053 C C . GLU A 1 259 ? 8.942 16.577 -18.867 1.00 82.94 259 GLU A C 1
ATOM 2055 O O . GLU A 1 259 ? 8.978 17.691 -19.397 1.00 82.94 259 GLU A O 1
ATOM 2060 N N . ARG A 1 260 ? 8.288 16.371 -17.715 1.00 79.00 260 ARG A N 1
ATOM 2061 C CA . ARG A 1 260 ? 7.568 17.438 -17.001 1.00 79.00 260 ARG A CA 1
ATOM 2062 C C . ARG A 1 260 ? 8.505 18.482 -16.402 1.00 79.00 260 ARG A C 1
ATOM 2064 O O . ARG A 1 260 ? 8.131 19.652 -16.343 1.00 79.00 260 ARG A O 1
ATOM 2071 N N . SER A 1 261 ? 9.693 18.086 -15.944 1.00 74.56 261 SER A N 1
ATOM 2072 C CA . SER A 1 261 ? 10.661 19.019 -15.358 1.00 74.56 261 SER A CA 1
ATOM 2073 C C . SER A 1 261 ? 11.294 19.935 -16.409 1.00 74.56 261 SER A C 1
ATOM 2075 O O . SER A 1 261 ? 11.446 21.124 -16.143 1.00 74.56 261 SER A O 1
ATOM 2077 N N . LYS A 1 262 ? 11.558 19.436 -17.625 1.00 68.31 262 LYS A N 1
ATOM 2078 C CA . LYS A 1 262 ? 12.069 20.245 -18.750 1.00 68.31 262 LYS A CA 1
ATOM 2079 C C . LYS A 1 262 ? 11.099 21.332 -19.221 1.00 68.31 262 LYS A C 1
ATOM 2081 O O . LYS A 1 262 ? 11.542 22.367 -19.697 1.00 68.31 262 LYS A O 1
ATOM 2086 N N . ARG A 1 263 ? 9.785 21.132 -19.065 1.00 60.19 263 ARG A N 1
ATOM 2087 C CA . ARG A 1 263 ? 8.755 22.126 -19.437 1.00 60.19 263 ARG A CA 1
ATOM 2088 C C . ARG A 1 263 ? 8.671 23.325 -18.480 1.00 60.19 263 ARG A C 1
ATOM 2090 O O . ARG A 1 263 ? 7.923 24.255 -18.756 1.00 60.19 263 ARG A O 1
ATOM 2097 N N . LYS A 1 264 ? 9.414 23.325 -17.366 1.00 47.72 264 LYS A N 1
ATOM 2098 C CA . LYS A 1 264 ? 9.516 24.461 -16.437 1.00 47.72 264 LYS A CA 1
ATOM 2099 C C . LYS A 1 264 ? 10.745 25.326 -16.750 1.00 47.72 264 LYS A C 1
ATOM 2101 O O . LYS A 1 264 ? 11.636 25.454 -15.919 1.00 47.72 264 LYS A O 1
ATOM 2106 N N . SER A 1 265 ? 10.780 25.929 -17.933 1.00 38.59 265 SER A N 1
ATOM 2107 C CA . SER A 1 265 ? 11.510 27.182 -18.152 1.00 38.59 265 SER A CA 1
ATOM 2108 C C . SER A 1 265 ? 10.454 28.267 -18.359 1.00 38.59 265 SER A C 1
ATOM 2110 O O . SER A 1 265 ? 9.824 28.303 -19.416 1.00 38.59 265 SER A O 1
ATOM 2112 N N . PHE A 1 266 ? 10.189 29.047 -17.311 1.00 37.53 266 PHE A N 1
ATOM 2113 C CA . PHE A 1 266 ? 9.491 30.328 -17.436 1.00 37.53 266 PHE A CA 1
ATOM 2114 C C . PHE A 1 266 ? 10.506 31.396 -17.826 1.00 37.53 266 PHE A C 1
ATOM 2116 O O . PHE A 1 266 ? 11.647 31.300 -17.313 1.00 37.53 266 PHE A O 1
#

Sequence (266 aa):
MFEAHQMHCLESGEIASLLSKTLYERLFPRRLELVPQLNEVYELELAYYESQLLSDEEILRNGAYFARVDGHLTRHFLMCQGQPLKLARHSSSRLKSFFESNQFKTGYATHGLFPYRGKFHPQMIKGLINVMGIKPGDTVLDPMMGSGTVPLEATLMGINSIGIDTSPFCVFMAKAKIEGLIVPLTDIKVALQEFDSTFKYLAQEASVGESYIGNEQVSLFKSESPPSRRASERYEIFENQSVKNYLMLAFLDAKGYAERSKRKSF

Secondary structure (DSSP, 8-state):
-PPP-------HHHHHHHHTS-HHHHHS-TTEEEPTT---HHHHHHHHHHHHHS-HHHHHHH-SSEEEETTEEPHHHHHHTSPPS---TT--HHHHHHHHHTTTTTSSTTTTSS--TTPPPHHHHHHHHHHTT--BTBEEEETT-TTTHHHHHHHHHT-EEEE--S-HHHHHHHHHHHHTTT--HHHHHHHHHTHHHHHHHHHHHHHHHHHTTTSSS--SS--PPPS---S----GGGTSHHHHHHHHHHHHHHHHHHHHHHT---

pLDDT: mean 81.9, std 18.29, range [35.69, 98.31]